Protein AF-A0AAW1WD65-F1 (afdb_monomer)

Organism: Rubus ar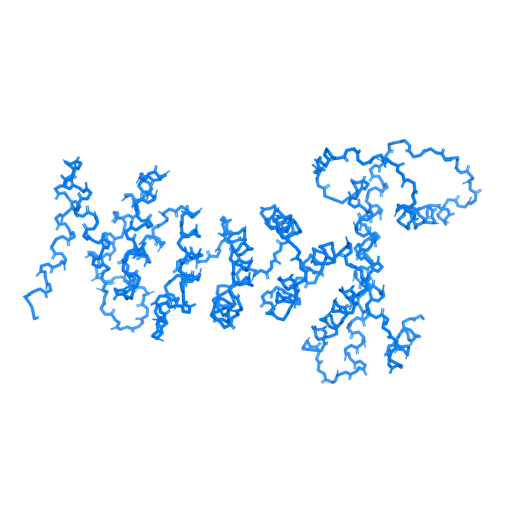gutus (NCBI:txid59490)

Foldseek 3Di:
DLVVLLVCVVVVNLSLLVLLVLLLLLVVLLVVVVLDDDDDPPPPPPDPPDDSNCPLVVVLVVVCCVVVPPDDDDDDPDDDDNVSSVVSVVVSLVSLVVSLVSLQVNQVVPDPDGQVSSLVSVLVSLVVNLVPPLPRNLSSLLVCQQSVVVNQALDLSVLLVCLVRDDPVSLVVLLVCLLVVSGHRHDQDLVSNLVNLVVCLPPDPSSLLSVLSNVLSNLLPDPHPLLVSLLVVLPPDDDDCVSCVSVLVSSLVSLLSDAQALSNLLSLFQRDCDPPLCSSVSSLVSNCVVPVVNNVVSLVVSLCVVVVPPDDPPDDPDDDRDTRPSNLVSVVVVCVVVVNDDPSNVSSVVVVVVVVPD

Radius of gyration: 26.63 Å; Cα contacts (8 Å, |Δi|>4): 322; chains: 1; bounding box: 84×36×76 Å

InterPro domains:
  IPR045334 Integrator complex subunit 3 [PTHR13587] (2-337)
  IPR056518 Ints3-like, C-terminal [PF24566] (89-306)

Structure (mmCIF, N/CA/C/O backbone):
data_AF-A0AAW1WD65-F1
#
_entry.id   AF-A0AAW1WD65-F1
#
loop_
_atom_site.group_PDB
_atom_site.id
_atom_site.type_symbol
_atom_site.label_atom_id
_atom_site.label_alt_id
_atom_site.label_comp_id
_atom_site.label_asym_id
_atom_site.label_entity_id
_atom_site.label_seq_id
_atom_site.pdbx_PDB_ins_code
_atom_site.Cartn_x
_atom_site.Cartn_y
_atom_site.Cartn_z
_atom_site.occupancy
_atom_site.B_iso_or_equiv
_atom_site.auth_seq_id
_atom_site.auth_comp_id
_atom_site.auth_asym_id
_atom_site.auth_atom_id
_atom_site.pdbx_PDB_model_num
ATOM 1 N N . MET A 1 1 ? 15.707 8.197 -33.891 1.00 79.94 1 MET A N 1
ATOM 2 C CA . MET A 1 1 ? 15.879 7.176 -32.825 1.00 79.94 1 MET A CA 1
ATOM 3 C C . MET A 1 1 ? 14.537 6.706 -32.268 1.00 79.94 1 MET A C 1
ATOM 5 O O . MET A 1 1 ? 14.286 5.513 -32.324 1.00 79.94 1 MET A O 1
ATOM 9 N N . LEU A 1 2 ? 13.657 7.599 -31.796 1.00 83.50 2 LEU A N 1
ATOM 10 C CA . LEU A 1 2 ? 12.327 7.220 -31.288 1.00 83.50 2 LEU A CA 1
ATOM 11 C C . LEU A 1 2 ? 11.484 6.431 -32.310 1.00 83.50 2 LEU A C 1
ATOM 13 O O . LEU A 1 2 ? 10.952 5.384 -31.971 1.00 83.50 2 LEU A O 1
ATOM 17 N N . GLU A 1 3 ? 11.431 6.864 -33.572 1.00 84.81 3 GLU A N 1
ATOM 18 C CA . GLU A 1 3 ? 10.699 6.149 -34.635 1.00 84.81 3 GLU A CA 1
ATOM 19 C C . GLU A 1 3 ? 11.196 4.714 -34.857 1.00 84.81 3 GLU A C 1
ATOM 21 O O . GLU A 1 3 ? 10.402 3.804 -35.082 1.00 84.81 3 GLU A O 1
ATOM 26 N N . MET A 1 4 ? 12.507 4.493 -34.730 1.00 90.44 4 MET A N 1
ATOM 27 C CA . MET A 1 4 ? 13.110 3.162 -34.817 1.00 90.44 4 MET A CA 1
ATOM 28 C C . MET A 1 4 ? 12.666 2.282 -33.641 1.00 90.44 4 MET A C 1
ATOM 30 O O . MET A 1 4 ? 12.254 1.146 -33.854 1.00 90.44 4 MET A O 1
ATOM 34 N N . LEU A 1 5 ? 12.679 2.820 -32.415 1.00 90.69 5 LEU A N 1
ATOM 35 C CA . LEU A 1 5 ? 12.204 2.116 -31.218 1.00 90.69 5 LEU A CA 1
ATOM 36 C C . LEU A 1 5 ? 10.710 1.770 -31.315 1.00 90.69 5 LEU A C 1
ATOM 38 O O . LEU A 1 5 ? 10.313 0.657 -30.978 1.00 90.69 5 LEU A O 1
ATOM 42 N N . LEU A 1 6 ? 9.889 2.694 -31.820 1.00 86.69 6 LEU A N 1
ATOM 43 C CA . LEU A 1 6 ? 8.463 2.461 -32.061 1.00 86.69 6 LEU A CA 1
ATOM 44 C C . LEU A 1 6 ? 8.237 1.405 -33.149 1.00 86.69 6 LEU A C 1
ATOM 46 O O . LEU A 1 6 ? 7.355 0.563 -33.004 1.00 86.69 6 LEU A O 1
ATOM 50 N N . SER A 1 7 ? 9.040 1.416 -34.215 1.00 87.38 7 SER A N 1
ATOM 51 C CA . SER A 1 7 ? 8.993 0.395 -35.265 1.00 87.38 7 SER A CA 1
ATOM 52 C C . SER A 1 7 ? 9.323 -0.993 -34.712 1.00 87.38 7 SER A C 1
ATOM 54 O O . SER A 1 7 ? 8.584 -1.945 -34.949 1.00 87.38 7 SER A O 1
ATOM 56 N N . TRP A 1 8 ? 10.377 -1.125 -33.905 1.00 90.06 8 TRP A N 1
ATOM 57 C CA . TRP A 1 8 ? 10.699 -2.394 -33.248 1.00 90.06 8 TRP A CA 1
ATOM 58 C C . TRP A 1 8 ? 9.596 -2.842 -32.285 1.00 90.06 8 TRP A C 1
ATOM 60 O O . TRP A 1 8 ? 9.187 -3.998 -32.329 1.00 90.06 8 TRP A O 1
ATOM 70 N N . SER A 1 9 ? 9.050 -1.925 -31.486 1.00 87.19 9 SER A N 1
ATOM 71 C CA . SER A 1 9 ? 7.918 -2.216 -30.599 1.00 87.19 9 SER A CA 1
ATOM 72 C C . SER A 1 9 ? 6.703 -2.755 -31.372 1.00 87.19 9 SER A C 1
ATOM 74 O O . SER A 1 9 ? 6.162 -3.806 -31.034 1.00 87.19 9 SER A O 1
ATOM 76 N N . ARG A 1 10 ? 6.332 -2.112 -32.491 1.00 85.44 10 ARG A N 1
ATOM 77 C CA . ARG A 1 10 ? 5.239 -2.559 -33.380 1.00 85.44 10 ARG A CA 1
ATOM 78 C C . ARG A 1 10 ? 5.472 -3.946 -33.982 1.00 85.44 10 ARG A C 1
ATOM 80 O O . ARG A 1 10 ? 4.508 -4.649 -34.257 1.00 85.44 10 ARG A O 1
ATOM 87 N N . ASN A 1 11 ? 6.729 -4.336 -34.169 1.00 87.06 11 ASN A N 1
ATOM 88 C CA . ASN A 1 11 ? 7.112 -5.650 -34.685 1.00 87.06 11 ASN A CA 1
ATOM 89 C C . ASN A 1 11 ? 7.245 -6.720 -33.582 1.00 87.06 11 ASN A C 1
ATOM 91 O O . ASN A 1 11 ? 7.787 -7.792 -33.834 1.00 87.06 11 ASN A O 1
ATOM 95 N N . GLY A 1 12 ? 6.772 -6.445 -32.361 1.00 83.56 12 GLY A N 1
ATOM 96 C CA . GLY A 1 12 ? 6.748 -7.409 -31.259 1.00 83.56 12 GLY A CA 1
ATOM 97 C C . GLY A 1 12 ? 8.061 -7.530 -30.486 1.00 83.56 12 GLY A C 1
ATOM 98 O O . GLY A 1 12 ? 8.180 -8.395 -29.620 1.00 83.56 12 GLY A O 1
ATOM 99 N N . PHE A 1 13 ? 9.052 -6.671 -30.751 1.00 88.94 13 PHE A N 1
ATOM 100 C CA . PHE A 1 13 ? 10.246 -6.620 -29.913 1.00 88.94 13 PHE A CA 1
ATOM 101 C C . PHE A 1 13 ? 9.917 -5.945 -28.574 1.00 88.94 13 PHE A C 1
ATOM 103 O O . PHE A 1 13 ? 9.248 -4.909 -28.557 1.00 88.94 13 PHE A O 1
ATOM 110 N N . PRO A 1 14 ? 10.429 -6.454 -27.442 1.00 90.12 14 PRO A N 1
ATOM 111 C CA . PRO A 1 14 ? 10.045 -5.976 -26.117 1.00 90.12 14 PRO A CA 1
ATOM 112 C C . PRO A 1 14 ? 10.860 -4.739 -25.707 1.00 90.12 14 PRO A C 1
ATOM 114 O O . PRO A 1 14 ? 11.629 -4.739 -24.743 1.00 90.12 14 PRO A O 1
ATOM 117 N N . VAL A 1 15 ? 10.740 -3.683 -26.509 1.00 92.31 15 VAL A N 1
ATOM 118 C CA . VAL A 1 15 ? 11.512 -2.445 -26.374 1.00 92.31 15 VAL A CA 1
ATOM 119 C C . VAL A 1 15 ? 11.205 -1.752 -25.048 1.00 92.31 15 VAL A C 1
ATOM 121 O O . VAL A 1 15 ? 12.136 -1.347 -24.356 1.00 92.31 15 VAL A O 1
ATOM 124 N N . GLY A 1 16 ? 9.927 -1.665 -24.669 1.00 92.44 16 GLY A N 1
ATOM 125 C CA . GLY A 1 16 ? 9.493 -1.023 -23.427 1.00 92.44 16 GLY A CA 1
ATOM 126 C C . GLY A 1 16 ? 10.111 -1.673 -22.189 1.00 92.44 16 GLY A C 1
ATOM 127 O O . GLY A 1 16 ? 10.836 -1.011 -21.448 1.00 92.44 16 GLY A O 1
ATOM 128 N N . ALA A 1 17 ? 9.962 -2.991 -22.043 1.00 91.75 17 ALA A N 1
ATOM 129 C CA . ALA A 1 17 ? 10.597 -3.770 -20.980 1.00 91.75 17 ALA A CA 1
ATOM 130 C C . ALA A 1 17 ? 12.123 -3.560 -20.908 1.00 91.75 17 ALA A C 1
ATOM 132 O O . ALA A 1 17 ? 12.691 -3.391 -19.829 1.00 91.75 17 ALA A O 1
ATOM 133 N N . ARG A 1 18 ? 12.817 -3.510 -22.054 1.00 91.69 18 ARG A N 1
ATOM 134 C CA . ARG A 1 18 ? 14.269 -3.254 -22.081 1.00 91.69 18 ARG A CA 1
ATOM 135 C C . ARG A 1 18 ? 14.626 -1.846 -21.609 1.00 91.69 18 ARG A C 1
ATOM 137 O O . ARG A 1 18 ? 15.602 -1.697 -20.876 1.00 91.69 18 ARG A O 1
ATOM 144 N N . LEU A 1 19 ? 13.851 -0.835 -21.999 1.00 93.69 19 LEU A N 1
ATOM 145 C CA . LEU A 1 19 ? 14.040 0.543 -21.541 1.00 93.69 19 LEU A CA 1
ATOM 146 C C . LEU A 1 19 ? 13.768 0.676 -20.037 1.00 93.69 19 LEU A C 1
ATOM 148 O O . LEU A 1 19 ? 14.555 1.309 -19.334 1.00 93.69 19 LEU A O 1
ATOM 152 N N . LEU A 1 20 ? 12.712 0.029 -19.537 1.00 93.81 20 LEU A N 1
ATOM 153 C CA . LEU A 1 20 ? 12.386 -0.002 -18.113 1.00 93.81 20 LEU A CA 1
ATOM 154 C C . LEU A 1 20 ? 13.492 -0.685 -17.298 1.00 93.81 20 LEU A C 1
ATOM 156 O O . LEU A 1 20 ? 13.996 -0.092 -16.349 1.00 93.81 20 LEU A O 1
ATOM 160 N N . SER A 1 21 ? 13.927 -1.886 -17.696 1.00 90.69 21 SER A N 1
ATOM 161 C CA . SER A 1 21 ? 15.034 -2.605 -17.041 1.00 90.69 21 SER A CA 1
ATOM 162 C C . SER A 1 21 ? 16.323 -1.775 -17.045 1.00 90.69 21 SER A C 1
ATOM 164 O O . SER A 1 21 ? 16.997 -1.676 -16.019 1.00 90.69 21 SER A O 1
ATOM 166 N N . TYR A 1 22 ? 16.638 -1.094 -18.153 1.00 91.06 22 TYR A N 1
ATOM 167 C CA . TYR A 1 22 ? 17.785 -0.189 -18.230 1.00 91.06 22 TYR A CA 1
ATOM 168 C C . TYR A 1 22 ? 17.687 0.967 -17.221 1.00 91.06 22 TYR A C 1
ATOM 170 O O . TYR A 1 22 ? 18.622 1.178 -16.444 1.00 91.06 22 TYR A O 1
ATOM 178 N N . ALA A 1 23 ? 16.559 1.683 -17.184 1.00 92.44 23 ALA A N 1
ATOM 179 C CA . ALA A 1 23 ? 16.357 2.796 -16.255 1.00 92.44 23 ALA A CA 1
ATOM 180 C C . ALA A 1 23 ? 16.390 2.328 -14.788 1.00 92.44 23 ALA A C 1
ATOM 182 O O . ALA A 1 23 ? 17.078 2.921 -13.954 1.00 92.44 23 ALA A O 1
ATOM 183 N N . SER A 1 24 ? 15.732 1.207 -14.476 1.00 90.31 24 SER A N 1
ATOM 184 C CA . SER A 1 24 ? 15.765 0.593 -13.144 1.00 90.31 24 SER A CA 1
ATOM 185 C C . SER A 1 24 ? 17.165 0.138 -12.741 1.00 90.31 24 SER A C 1
ATOM 187 O O . SER A 1 24 ? 17.546 0.283 -11.581 1.00 90.31 24 SER A O 1
ATOM 189 N N . ARG A 1 25 ? 17.973 -0.363 -13.680 1.00 87.44 25 ARG A N 1
ATOM 190 C CA . ARG A 1 25 ? 19.363 -0.733 -13.406 1.00 87.44 25 ARG A CA 1
ATOM 191 C C . ARG A 1 25 ? 20.227 0.483 -13.080 1.00 87.44 25 ARG A C 1
ATOM 193 O O . ARG A 1 25 ? 21.019 0.407 -12.144 1.00 87.44 25 ARG A O 1
ATOM 200 N N . LEU A 1 26 ? 20.065 1.595 -13.800 1.00 88.19 26 LEU A N 1
ATOM 201 C CA . LEU A 1 26 ? 20.753 2.846 -13.462 1.00 88.19 26 LEU A CA 1
ATOM 202 C C . LEU A 1 26 ? 20.386 3.317 -12.051 1.00 88.19 26 LEU A C 1
ATOM 204 O O . LEU A 1 26 ? 21.273 3.670 -11.277 1.00 88.19 26 LEU A O 1
ATOM 208 N N . ALA A 1 27 ? 19.099 3.268 -11.698 1.00 87.88 27 ALA A N 1
ATOM 209 C CA . ALA A 1 27 ? 18.627 3.636 -10.366 1.00 87.88 27 ALA A CA 1
ATOM 210 C C . ALA A 1 27 ? 19.194 2.724 -9.270 1.00 87.88 27 ALA A C 1
ATOM 212 O O . ALA A 1 27 ? 19.621 3.207 -8.221 1.00 87.88 27 ALA A O 1
ATOM 213 N N . TYR A 1 28 ? 19.237 1.412 -9.522 1.00 84.62 28 TYR A N 1
ATOM 214 C CA . TYR A 1 28 ? 19.847 0.440 -8.619 1.00 84.62 28 TYR A CA 1
ATOM 215 C C . TYR A 1 28 ? 21.325 0.756 -8.373 1.00 84.62 28 TYR A C 1
ATOM 217 O O . TYR A 1 28 ? 21.749 0.874 -7.226 1.00 84.62 28 TYR A O 1
ATOM 225 N N . GLU A 1 29 ? 22.103 0.938 -9.443 1.00 84.50 29 GLU A N 1
ATOM 226 C CA . GLU A 1 29 ? 23.529 1.254 -9.337 1.00 84.50 29 GLU A CA 1
ATOM 227 C C . GLU A 1 29 ? 23.745 2.599 -8.618 1.00 84.50 29 GLU A C 1
ATOM 229 O O . GLU A 1 29 ? 24.615 2.691 -7.756 1.00 84.50 29 GLU A O 1
ATOM 234 N N . ALA A 1 30 ? 22.903 3.608 -8.868 1.00 81.94 30 ALA A N 1
ATOM 235 C CA . ALA A 1 30 ? 23.002 4.911 -8.207 1.00 81.94 30 ALA A CA 1
ATOM 236 C C . ALA A 1 30 ? 22.718 4.838 -6.698 1.00 81.94 30 ALA A C 1
ATOM 238 O O . ALA A 1 30 ? 23.374 5.526 -5.915 1.00 81.94 30 ALA A O 1
ATOM 239 N N . ARG A 1 31 ? 21.783 3.980 -6.271 1.00 77.75 31 ARG A N 1
ATOM 240 C CA . ARG A 1 31 ? 21.532 3.712 -4.846 1.00 77.75 31 ARG A CA 1
ATOM 241 C C . ARG A 1 31 ? 22.714 3.004 -4.186 1.00 77.75 31 ARG A C 1
ATOM 243 O O . ARG A 1 31 ? 23.126 3.413 -3.108 1.00 77.75 31 ARG A O 1
ATOM 250 N N . MET A 1 32 ? 23.306 2.008 -4.847 1.00 73.69 32 MET A N 1
ATOM 251 C CA . MET A 1 32 ? 24.451 1.260 -4.303 1.00 73.69 32 MET A CA 1
ATOM 252 C C . MET A 1 32 ? 25.704 2.129 -4.101 1.00 73.69 32 MET A C 1
ATOM 254 O O . MET A 1 32 ? 26.499 1.847 -3.212 1.00 73.69 32 MET A O 1
ATOM 258 N N . VAL A 1 33 ? 25.888 3.188 -4.901 1.00 70.12 33 VAL A N 1
ATOM 259 C CA . VAL A 1 33 ? 26.990 4.165 -4.740 1.00 70.12 33 VAL A CA 1
ATOM 260 C C . VAL A 1 33 ? 26.619 5.294 -3.752 1.00 70.12 33 VAL A C 1
ATOM 262 O O . VAL A 1 33 ? 27.419 6.187 -3.480 1.00 70.12 33 VAL A O 1
ATOM 265 N N . GLY A 1 34 ? 25.404 5.295 -3.190 1.00 64.50 34 GLY A N 1
ATOM 266 C CA . GLY A 1 34 ? 24.930 6.366 -2.306 1.00 64.50 34 GLY A CA 1
ATOM 267 C C . GLY A 1 34 ? 24.741 7.709 -3.026 1.00 64.50 34 GLY A C 1
ATOM 268 O O . GLY A 1 34 ? 24.931 8.773 -2.425 1.00 64.50 34 GLY A O 1
ATOM 269 N N . CYS A 1 35 ? 24.423 7.673 -4.325 1.00 55.88 35 CYS A N 1
ATOM 270 C CA . CYS A 1 35 ? 24.111 8.848 -5.144 1.00 55.88 35 CYS A CA 1
ATOM 271 C C . CYS A 1 35 ? 22.625 9.233 -5.087 1.00 55.88 35 CYS A C 1
ATOM 273 O O . CYS A 1 35 ? 22.288 10.365 -5.422 1.00 55.88 35 CYS A O 1
ATOM 275 N N . VAL A 1 36 ? 21.743 8.309 -4.682 1.00 53.72 36 VAL A N 1
ATOM 276 C CA . VAL A 1 36 ? 20.288 8.510 -4.601 1.00 53.72 36 VAL A CA 1
ATOM 277 C C . VAL A 1 36 ? 19.766 7.945 -3.274 1.00 53.72 36 VAL A C 1
ATOM 279 O O . VAL A 1 36 ? 19.811 6.734 -3.074 1.00 53.72 36 VAL A O 1
A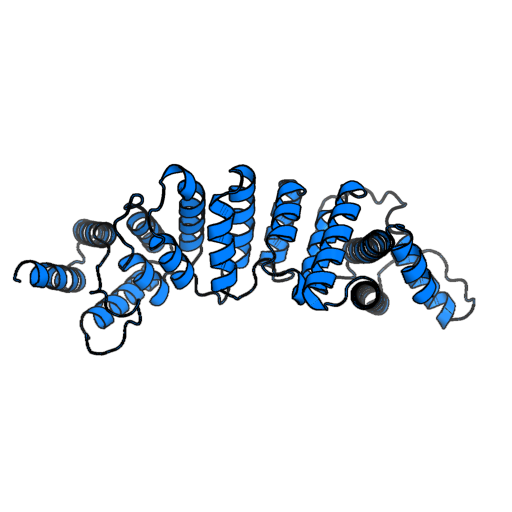TOM 282 N N . GLY A 1 37 ? 19.235 8.818 -2.408 1.00 48.09 37 GLY A N 1
ATOM 283 C CA . GLY A 1 37 ? 18.676 8.475 -1.088 1.00 48.09 37 GLY A CA 1
ATOM 284 C C . GLY A 1 37 ? 19.658 8.660 0.078 1.00 48.09 37 GLY A C 1
ATOM 285 O O . GLY A 1 37 ? 20.871 8.568 -0.112 1.00 48.09 37 GLY A O 1
ATOM 286 N N . ASP A 1 38 ? 19.126 8.947 1.272 1.00 40.22 38 ASP A N 1
ATOM 287 C CA . ASP A 1 38 ? 19.907 8.986 2.514 1.00 40.22 38 ASP A CA 1
ATOM 288 C C . ASP A 1 38 ? 20.414 7.584 2.875 1.00 40.22 38 ASP A C 1
ATOM 290 O O . ASP A 1 38 ? 19.745 6.575 2.650 1.00 40.22 38 ASP A O 1
ATOM 294 N N . ILE A 1 39 ? 21.639 7.546 3.396 1.00 40.09 39 ILE A N 1
ATOM 295 C CA . ILE A 1 39 ? 22.454 6.355 3.650 1.00 40.09 39 ILE A CA 1
ATOM 296 C C . ILE A 1 39 ? 21.665 5.324 4.471 1.00 40.09 39 ILE A C 1
ATOM 298 O O . ILE A 1 39 ? 21.531 5.462 5.686 1.00 40.09 39 ILE A O 1
ATOM 302 N N . MET A 1 40 ? 21.208 4.245 3.834 1.00 40.06 40 MET A N 1
ATOM 303 C CA . MET A 1 40 ? 20.964 2.997 4.551 1.00 40.06 40 MET A CA 1
ATOM 304 C C . MET A 1 40 ? 22.272 2.220 4.588 1.00 40.06 40 MET A C 1
ATOM 306 O O . MET A 1 40 ? 22.807 1.794 3.565 1.00 40.06 40 MET A O 1
ATOM 310 N N . VAL A 1 41 ? 22.801 2.094 5.801 1.00 38.75 41 VAL A N 1
ATOM 311 C CA . VAL A 1 41 ? 23.912 1.217 6.148 1.00 38.75 41 VAL A CA 1
ATOM 312 C C . VAL A 1 41 ? 23.448 -0.223 5.935 1.00 38.75 41 VAL A C 1
ATOM 314 O O . VAL A 1 41 ? 22.945 -0.869 6.851 1.00 38.75 41 VAL A O 1
ATOM 317 N N . ASP A 1 42 ? 23.625 -0.741 4.722 1.00 36.22 42 ASP A N 1
ATOM 318 C CA . ASP A 1 42 ? 23.756 -2.179 4.532 1.00 36.22 42 ASP A CA 1
ATOM 319 C C . ASP A 1 42 ? 25.117 -2.576 5.117 1.00 36.22 42 ASP A C 1
ATOM 321 O O . ASP A 1 42 ? 26.143 -2.594 4.441 1.00 36.22 42 ASP A O 1
ATOM 325 N N . ASN A 1 43 ? 25.130 -2.915 6.409 1.00 33.50 43 ASN A N 1
ATOM 326 C CA . ASN A 1 43 ? 26.241 -3.614 7.064 1.00 33.50 43 ASN A CA 1
ATOM 327 C C . ASN A 1 43 ? 26.290 -5.096 6.646 1.00 33.50 43 ASN A C 1
ATOM 329 O O . ASN A 1 43 ? 26.544 -5.987 7.452 1.00 33.50 43 ASN A O 1
ATOM 333 N N . TYR A 1 44 ? 26.081 -5.365 5.360 1.00 34.34 44 TYR A N 1
ATOM 334 C CA . TYR A 1 44 ? 26.637 -6.543 4.728 1.00 34.34 44 TYR A CA 1
ATOM 335 C C . TYR A 1 44 ? 27.827 -6.055 3.924 1.00 34.34 44 TYR A C 1
ATOM 337 O O . TYR A 1 44 ? 27.691 -5.580 2.798 1.00 34.34 44 TYR A O 1
ATOM 345 N N . SER A 1 45 ? 29.011 -6.198 4.514 1.00 36.47 45 SER A N 1
ATOM 346 C CA . SER A 1 45 ? 30.269 -6.266 3.784 1.00 36.47 45 SER A CA 1
ATOM 347 C C . SER A 1 45 ? 30.247 -7.495 2.868 1.00 36.47 45 SER A C 1
ATOM 349 O O . SER A 1 45 ? 30.984 -8.462 3.042 1.00 36.47 45 SER A O 1
ATOM 351 N N . VAL A 1 46 ? 29.387 -7.474 1.849 1.00 32.66 46 VAL A N 1
ATOM 352 C CA . VAL A 1 46 ? 29.625 -8.262 0.653 1.00 32.66 46 VAL A CA 1
ATOM 353 C C . VAL A 1 46 ? 30.824 -7.593 0.018 1.00 32.66 46 VAL A C 1
ATOM 355 O O . VAL A 1 46 ? 30.726 -6.487 -0.512 1.00 32.66 46 VAL A O 1
ATOM 358 N N . ALA A 1 47 ? 31.973 -8.246 0.181 1.00 32.88 47 ALA A N 1
ATOM 359 C CA . ALA A 1 47 ? 33.218 -7.891 -0.464 1.00 32.88 47 ALA A CA 1
ATOM 360 C C . ALA A 1 47 ? 32.940 -7.350 -1.870 1.00 32.88 47 ALA A C 1
ATOM 362 O O . ALA A 1 47 ? 32.232 -7.984 -2.661 1.00 32.88 47 ALA A O 1
ATOM 363 N N . SER A 1 48 ? 33.498 -6.167 -2.125 1.00 42.31 48 SER A N 1
ATOM 364 C CA . SER A 1 48 ? 33.534 -5.432 -3.384 1.00 42.31 48 SER A CA 1
ATOM 365 C C . SER A 1 48 ? 34.123 -6.287 -4.511 1.00 42.31 48 SER A C 1
ATOM 367 O O . SER A 1 48 ? 35.237 -6.068 -4.980 1.00 42.31 48 SER A O 1
ATOM 369 N N . SER A 1 49 ? 33.372 -7.288 -4.952 1.00 34.81 49 SER A N 1
ATOM 370 C CA . SER A 1 49 ? 33.671 -8.114 -6.112 1.00 34.81 49 SER A CA 1
ATOM 371 C C . SER A 1 49 ? 32.993 -7.479 -7.323 1.00 34.81 49 SER A C 1
ATOM 373 O O . SER A 1 49 ? 31.906 -7.836 -7.766 1.00 34.81 49 SER A O 1
ATOM 375 N N . ASP A 1 50 ? 33.629 -6.401 -7.768 1.00 48.19 50 ASP A N 1
ATOM 376 C CA . ASP A 1 50 ? 34.059 -6.211 -9.150 1.00 48.19 50 ASP A CA 1
ATOM 377 C C . ASP A 1 50 ? 33.164 -6.851 -10.242 1.00 48.19 50 ASP A C 1
ATOM 379 O O . ASP A 1 50 ? 33.303 -8.022 -10.591 1.00 48.19 50 ASP A O 1
ATOM 383 N N . SER A 1 51 ? 32.192 -6.078 -10.756 1.00 43.72 51 SER A N 1
ATOM 384 C CA . SER A 1 51 ? 31.606 -6.147 -12.124 1.00 43.72 51 SER A CA 1
ATOM 385 C C . SER A 1 51 ? 30.223 -5.475 -12.232 1.00 43.72 51 SER A C 1
ATOM 387 O O . SER A 1 51 ? 29.800 -5.114 -13.333 1.00 43.72 51 SER A O 1
ATOM 389 N N . GLY A 1 52 ? 29.518 -5.272 -11.110 1.00 48.56 52 GLY A N 1
ATOM 390 C CA . GLY A 1 52 ? 28.113 -4.837 -11.092 1.00 48.56 52 GLY A CA 1
ATOM 391 C C . GLY A 1 52 ? 27.847 -3.350 -11.371 1.00 48.56 52 GLY A C 1
ATOM 392 O O . GLY A 1 52 ? 26.792 -3.035 -11.910 1.00 48.56 52 GLY A O 1
ATOM 393 N N . MET A 1 53 ? 28.792 -2.455 -11.063 1.00 58.25 53 MET A N 1
ATOM 394 C CA . MET A 1 53 ? 28.631 -0.985 -11.141 1.00 58.25 53 MET A CA 1
ATOM 395 C C . MET A 1 53 ? 29.083 -0.361 -12.473 1.00 58.25 53 MET A C 1
ATOM 397 O O . MET A 1 53 ? 29.329 0.840 -12.566 1.00 58.25 53 MET A O 1
ATOM 401 N N . ARG A 1 54 ? 29.243 -1.167 -13.528 1.00 66.56 54 ARG A N 1
ATOM 402 C CA . ARG A 1 54 ? 29.845 -0.684 -14.777 1.00 66.56 54 ARG A CA 1
ATOM 403 C C . ARG A 1 54 ? 28.930 0.233 -15.580 1.00 66.56 54 ARG A C 1
ATOM 405 O O . ARG A 1 54 ? 29.456 1.035 -16.343 1.00 66.56 54 ARG A O 1
ATOM 412 N N . LEU A 1 55 ? 27.604 0.126 -15.473 1.00 70.75 55 LEU A N 1
ATOM 413 C CA . LEU A 1 55 ? 26.711 0.835 -16.392 1.00 70.75 55 LEU A CA 1
ATOM 414 C C . LEU A 1 55 ? 26.630 2.320 -16.037 1.00 70.75 55 LEU A C 1
ATOM 416 O O . LEU A 1 55 ? 26.946 3.164 -16.875 1.00 70.75 55 LEU A O 1
ATOM 420 N N . LEU A 1 56 ? 26.278 2.635 -14.791 1.00 76.25 56 LEU A N 1
ATOM 421 C CA . LEU A 1 56 ? 26.228 4.004 -14.294 1.00 76.25 56 LEU A CA 1
ATOM 422 C C . LEU A 1 56 ? 27.599 4.671 -14.413 1.00 76.25 56 LEU A C 1
ATOM 424 O O . LEU A 1 56 ? 27.704 5.761 -14.973 1.00 76.25 56 LEU A O 1
ATOM 428 N N . GLN A 1 57 ? 28.654 3.984 -13.967 1.00 73.31 57 GLN A N 1
ATOM 429 C CA . GLN A 1 57 ? 30.023 4.484 -14.064 1.00 73.31 57 GLN A CA 1
ATOM 430 C C . GLN A 1 57 ? 30.414 4.763 -15.524 1.00 73.31 57 GLN A C 1
ATOM 432 O O . GLN A 1 57 ? 31.005 5.801 -15.810 1.00 73.31 57 GLN A O 1
ATOM 437 N N . SER A 1 58 ? 30.041 3.894 -16.471 1.00 73.19 58 SER A N 1
ATOM 438 C CA . SER A 1 58 ? 30.299 4.124 -17.900 1.00 73.19 58 SER A CA 1
ATOM 439 C C . SER A 1 58 ? 29.559 5.347 -18.435 1.00 73.19 58 SER A C 1
ATOM 441 O O . SER A 1 58 ? 30.139 6.106 -19.209 1.00 73.19 58 SER A O 1
ATOM 443 N N . HIS A 1 59 ? 28.308 5.568 -18.025 1.00 77.25 59 HIS A N 1
ATOM 444 C CA . HIS A 1 59 ? 27.539 6.734 -18.461 1.00 77.25 59 HIS A CA 1
ATOM 445 C C . HIS A 1 59 ? 28.079 8.039 -17.879 1.00 77.25 59 HIS A C 1
ATOM 447 O O . HIS A 1 59 ? 28.272 8.997 -18.626 1.00 77.25 59 HIS A O 1
ATOM 453 N N . VAL A 1 60 ? 28.385 8.065 -16.581 1.00 71.56 60 VAL A N 1
ATOM 454 C CA . VAL A 1 60 ? 28.969 9.235 -15.914 1.00 71.56 60 VAL A CA 1
ATOM 455 C C . VAL A 1 60 ? 30.342 9.553 -16.513 1.00 71.56 60 VAL A C 1
ATOM 457 O O . VAL A 1 60 ? 30.579 10.677 -16.955 1.00 71.56 60 VAL A O 1
ATOM 460 N N . ASN A 1 61 ? 31.217 8.553 -16.655 1.00 70.88 61 ASN A N 1
ATOM 461 C CA . ASN A 1 61 ? 32.531 8.730 -17.276 1.00 70.88 61 ASN A CA 1
ATOM 462 C C . ASN A 1 61 ? 32.427 9.140 -18.749 1.00 70.88 61 ASN A C 1
ATOM 464 O O . ASN A 1 61 ? 33.215 9.958 -19.218 1.00 70.88 61 ASN A O 1
ATOM 468 N N . GLY A 1 62 ? 31.467 8.586 -19.492 1.00 69.50 62 GLY A N 1
ATOM 469 C CA . GLY A 1 62 ? 31.188 8.967 -20.874 1.00 69.50 62 GLY A CA 1
ATOM 470 C C . GLY A 1 62 ? 30.775 10.433 -20.992 1.00 69.50 62 GLY A C 1
ATOM 471 O O . GLY A 1 62 ? 31.306 11.146 -21.841 1.00 69.50 62 GLY A O 1
ATOM 472 N N . TYR A 1 63 ? 29.897 10.899 -20.100 1.00 70.88 63 TYR A N 1
ATOM 473 C CA . TYR A 1 63 ? 29.467 12.294 -20.040 1.00 70.88 63 TYR A CA 1
ATOM 474 C C . TYR A 1 63 ? 30.634 13.240 -19.729 1.00 70.88 63 TYR A C 1
ATOM 476 O O . TYR A 1 63 ? 30.846 14.212 -20.451 1.00 70.88 63 TYR A O 1
ATOM 484 N N . PHE A 1 64 ? 31.463 12.917 -18.732 1.00 69.44 64 PHE A N 1
ATOM 485 C CA . PHE A 1 64 ? 32.662 13.705 -18.433 1.00 69.44 64 PHE A CA 1
ATOM 486 C C . PHE A 1 64 ? 33.671 13.703 -19.583 1.00 69.44 64 PHE A C 1
ATOM 488 O O . PHE A 1 64 ? 34.223 14.748 -19.912 1.00 69.44 64 PHE A O 1
ATOM 495 N N . ARG A 1 65 ? 33.890 12.560 -20.244 1.00 70.69 65 ARG A N 1
ATOM 496 C CA . ARG A 1 65 ? 34.757 12.481 -21.434 1.00 70.69 65 ARG A CA 1
ATOM 497 C C . ARG A 1 65 ? 34.236 13.338 -22.585 1.00 70.69 65 ARG A C 1
ATOM 499 O O . ARG A 1 65 ? 35.047 13.906 -23.314 1.00 70.69 65 ARG A O 1
ATOM 506 N N . PHE A 1 66 ? 32.916 13.407 -22.750 1.00 71.00 66 PHE A N 1
ATOM 507 C CA . PHE A 1 66 ? 32.270 14.239 -23.758 1.00 71.00 66 PHE A CA 1
ATOM 508 C C . PHE A 1 66 ? 32.432 15.731 -23.445 1.00 71.00 66 PHE A C 1
ATOM 510 O O . PHE A 1 66 ? 32.837 16.485 -24.324 1.00 71.00 66 PHE A O 1
ATOM 517 N N . LEU A 1 67 ? 32.188 16.142 -22.197 1.00 66.06 67 LEU A N 1
ATOM 518 C CA . LEU A 1 67 ? 32.323 17.540 -21.778 1.00 66.06 67 LEU A CA 1
ATOM 519 C C . LEU A 1 67 ? 33.776 18.031 -21.747 1.00 66.06 67 LEU A C 1
ATOM 521 O O . LEU A 1 67 ? 34.043 19.159 -22.150 1.00 66.06 67 LEU A O 1
ATOM 525 N N . ASN A 1 68 ? 34.710 17.199 -21.278 1.00 65.94 68 ASN A N 1
ATOM 526 C CA . ASN A 1 68 ? 36.077 17.634 -20.969 1.00 65.94 68 ASN A CA 1
ATOM 527 C C . ASN A 1 68 ? 37.094 17.364 -22.085 1.00 65.94 68 ASN A C 1
ATOM 529 O O . ASN A 1 68 ? 38.246 17.748 -21.934 1.00 65.94 68 ASN A O 1
ATOM 533 N N . GLY A 1 69 ? 36.710 16.702 -23.184 1.00 53.62 69 GLY A N 1
ATOM 534 C CA . GLY A 1 69 ? 37.580 16.466 -24.342 1.00 53.62 69 GLY A CA 1
ATOM 535 C C . GLY A 1 69 ? 38.899 15.740 -24.015 1.00 53.62 69 GLY A C 1
ATOM 536 O O . GLY A 1 69 ? 39.895 16.358 -23.666 1.00 53.62 69 GLY A O 1
ATOM 537 N N . ARG A 1 70 ? 38.942 14.408 -24.190 1.00 49.19 70 ARG A N 1
ATOM 538 C CA . ARG A 1 70 ? 40.164 13.557 -24.153 1.00 49.19 70 ARG A CA 1
ATOM 539 C C . ARG A 1 70 ? 41.237 13.946 -23.108 1.00 49.19 70 ARG A C 1
ATOM 541 O O . ARG A 1 70 ? 42.427 13.907 -23.406 1.00 49.19 70 ARG A O 1
ATOM 548 N N . THR A 1 71 ? 40.874 14.219 -21.861 1.00 45.53 71 THR A N 1
ATOM 549 C CA . THR A 1 71 ? 41.854 14.196 -20.760 1.00 45.53 71 THR A CA 1
ATOM 550 C C . THR A 1 71 ? 41.757 12.848 -20.048 1.00 45.53 71 THR A C 1
ATOM 552 O O . THR A 1 71 ? 40.702 12.469 -19.540 1.00 45.53 71 THR A O 1
ATOM 555 N N . LYS A 1 72 ? 42.841 12.063 -20.095 1.00 42.31 72 LYS A N 1
ATOM 556 C CA . LYS A 1 72 ? 42.950 10.755 -19.432 1.00 42.31 72 LYS A CA 1
ATOM 557 C C . LYS A 1 72 ? 42.979 10.971 -17.915 1.00 42.31 72 LYS A C 1
ATOM 559 O O . LYS A 1 72 ? 44.019 11.341 -17.385 1.00 42.31 72 LYS A O 1
ATOM 564 N N . TYR A 1 73 ? 41.864 10.731 -17.231 1.00 43.06 73 TYR A N 1
ATOM 565 C CA . TYR A 1 73 ? 41.861 10.583 -15.775 1.00 43.06 73 TYR A CA 1
ATOM 566 C C . TYR A 1 73 ? 42.153 9.129 -15.399 1.00 43.06 73 TYR A C 1
ATOM 568 O O . TYR A 1 73 ? 41.561 8.207 -15.966 1.00 43.06 73 TYR A O 1
ATOM 576 N N . HIS A 1 74 ? 43.109 8.957 -14.485 1.00 41.00 74 HIS A N 1
ATOM 577 C CA . HIS A 1 74 ? 43.493 7.678 -13.899 1.00 41.00 74 HIS A CA 1
ATOM 578 C C . HIS A 1 74 ? 42.401 7.146 -12.964 1.00 41.00 74 HIS A C 1
ATOM 580 O O . HIS A 1 74 ? 41.700 7.902 -12.295 1.00 41.00 74 HIS A O 1
ATOM 586 N N . GLU A 1 75 ? 42.278 5.823 -12.965 1.00 45.56 75 GLU A N 1
ATOM 587 C CA . GLU A 1 75 ? 41.401 5.021 -12.121 1.00 45.56 75 GLU A CA 1
ATOM 588 C C . GLU A 1 75 ? 41.768 5.157 -10.640 1.00 45.56 75 GLU A C 1
ATOM 590 O O . GLU A 1 75 ? 42.616 4.424 -10.146 1.00 45.56 75 GLU A O 1
ATOM 595 N N . THR A 1 76 ? 41.073 6.037 -9.924 1.00 37.25 76 THR A N 1
ATOM 596 C CA . THR A 1 76 ? 40.798 5.841 -8.495 1.00 37.25 76 THR A CA 1
ATOM 597 C C . THR A 1 76 ? 39.551 6.640 -8.138 1.00 37.25 76 THR A C 1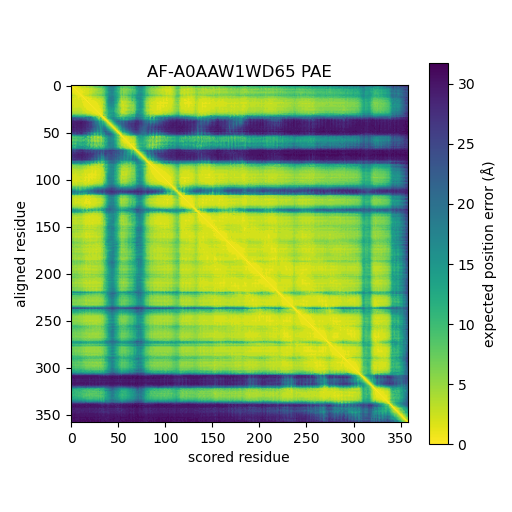
ATOM 599 O O . THR A 1 76 ? 39.598 7.858 -7.994 1.00 37.25 76 THR A O 1
ATOM 602 N N . ILE A 1 77 ? 38.399 5.969 -8.042 1.00 44.00 77 ILE A N 1
ATOM 603 C CA . ILE A 1 77 ? 37.210 6.567 -7.422 1.00 44.00 77 ILE A CA 1
ATOM 604 C C . ILE A 1 77 ? 37.421 6.456 -5.914 1.00 44.00 77 ILE A C 1
ATOM 606 O O . ILE A 1 77 ? 36.955 5.518 -5.274 1.00 44.00 77 ILE A O 1
ATOM 610 N N . GLU A 1 78 ? 38.172 7.400 -5.362 1.00 39.38 78 GLU A N 1
ATOM 611 C CA . GLU A 1 78 ? 38.155 7.693 -3.935 1.00 39.38 78 GLU A CA 1
ATOM 612 C C . GLU A 1 78 ? 37.361 8.985 -3.729 1.00 39.38 78 GLU A C 1
ATOM 614 O O . GLU A 1 78 ? 37.716 10.048 -4.233 1.00 39.38 78 GLU A O 1
ATOM 619 N N . SER A 1 79 ? 36.261 8.859 -2.982 1.00 44.06 79 SER A N 1
ATOM 620 C CA . SER A 1 79 ? 35.281 9.893 -2.623 1.00 44.06 79 SER A CA 1
ATOM 621 C C . SER A 1 79 ? 34.444 10.462 -3.785 1.00 44.06 79 SER A C 1
ATOM 623 O O . SER A 1 79 ? 34.843 11.370 -4.505 1.00 44.06 79 SER A O 1
ATOM 625 N N . SER A 1 80 ? 33.218 9.940 -3.931 1.00 52.06 80 SER A N 1
ATOM 626 C CA . SER A 1 80 ? 32.193 10.482 -4.835 1.00 52.06 80 SER A CA 1
ATOM 627 C C . SER A 1 80 ? 31.952 11.965 -4.536 1.00 52.06 80 SER A C 1
ATOM 629 O O . SER A 1 80 ? 31.439 12.322 -3.468 1.00 52.06 80 SER A O 1
ATOM 631 N N . SER A 1 81 ? 32.323 12.834 -5.475 1.00 64.50 81 SER A N 1
ATOM 632 C CA . SER A 1 81 ? 32.087 14.270 -5.354 1.00 64.50 81 SER A CA 1
ATOM 633 C C . SER A 1 81 ? 30.579 14.568 -5.394 1.00 64.50 81 SER A C 1
ATOM 635 O O . SER A 1 81 ? 29.801 13.880 -6.057 1.00 64.50 81 SER A O 1
ATOM 637 N N . ARG A 1 82 ? 30.120 15.624 -4.706 1.00 60.81 82 ARG A N 1
ATOM 638 C CA . ARG A 1 82 ? 28.701 16.056 -4.719 1.00 60.81 82 ARG A CA 1
ATOM 639 C C . ARG A 1 82 ? 28.149 16.236 -6.145 1.00 60.81 82 ARG A C 1
ATOM 641 O O . ARG A 1 82 ? 26.973 15.974 -6.385 1.00 60.81 82 ARG A O 1
ATOM 648 N N . VAL A 1 83 ? 29.011 16.639 -7.079 1.00 60.41 83 VAL A N 1
ATOM 649 C CA . VAL A 1 83 ? 28.694 16.840 -8.500 1.00 60.41 83 VAL A CA 1
ATOM 650 C C . VAL A 1 83 ? 28.373 15.514 -9.203 1.00 60.41 83 VAL A C 1
ATOM 652 O O . VAL A 1 83 ? 27.437 15.455 -9.997 1.00 60.41 83 VAL A O 1
ATOM 655 N N . GLU A 1 84 ? 29.076 14.427 -8.880 1.00 68.94 84 GLU A N 1
ATOM 656 C CA . GLU A 1 84 ? 28.790 13.095 -9.434 1.00 68.94 84 GLU A CA 1
ATOM 657 C C . GLU A 1 84 ? 27.444 12.543 -8.962 1.00 68.94 84 GLU A C 1
ATOM 659 O O . GLU A 1 84 ? 26.720 11.944 -9.757 1.00 68.94 84 GLU A O 1
ATOM 664 N N . LYS A 1 85 ? 27.069 12.787 -7.698 1.00 75.50 85 LYS A N 1
ATOM 665 C CA . LYS A 1 85 ? 25.766 12.359 -7.162 1.00 75.50 85 LYS A CA 1
ATOM 666 C C . LYS A 1 85 ? 24.603 13.048 -7.872 1.00 75.50 85 LYS A C 1
ATOM 668 O O . LYS A 1 85 ? 23.638 12.394 -8.258 1.00 75.50 85 LYS A O 1
ATOM 673 N N . GLU A 1 86 ? 24.716 14.356 -8.097 1.00 78.75 86 GLU A N 1
ATOM 674 C CA . GLU A 1 86 ? 23.690 15.130 -8.799 1.00 78.75 86 GLU A CA 1
ATOM 675 C C . GLU A 1 86 ? 23.555 14.699 -10.268 1.00 78.75 86 GLU A C 1
ATOM 677 O O . GLU A 1 86 ? 22.441 14.543 -10.772 1.00 78.75 86 GLU A O 1
ATOM 682 N N . LEU A 1 87 ? 24.678 14.446 -10.949 1.00 80.75 87 LEU A N 1
ATOM 683 C CA . LEU A 1 87 ? 24.680 13.928 -12.319 1.00 80.75 87 LEU A CA 1
ATOM 684 C C . LEU A 1 87 ? 24.064 12.527 -12.406 1.00 80.75 87 LEU A C 1
ATOM 686 O O . LEU A 1 87 ? 23.267 12.272 -13.308 1.00 80.75 87 LEU A O 1
ATOM 690 N N . ALA A 1 88 ? 24.392 11.636 -11.467 1.00 81.31 88 ALA A N 1
ATOM 691 C CA . ALA A 1 88 ? 23.815 10.298 -11.404 1.00 81.31 88 ALA A CA 1
ATOM 692 C C . ALA A 1 88 ? 22.295 10.343 -11.175 1.00 81.31 88 ALA A C 1
ATOM 694 O O . ALA A 1 88 ? 21.560 9.663 -11.890 1.00 81.31 88 ALA A O 1
ATOM 695 N N . SER A 1 89 ? 21.810 11.185 -10.254 1.00 84.38 89 SER A N 1
ATOM 696 C CA . SER A 1 89 ? 20.367 11.378 -10.041 1.00 84.38 89 SER A CA 1
ATOM 697 C C . SER A 1 89 ? 19.678 11.906 -11.301 1.00 84.38 89 SER A C 1
ATOM 699 O O . SER A 1 89 ? 18.705 11.313 -11.760 1.00 84.38 89 SER A O 1
ATOM 701 N N . LYS A 1 90 ? 20.227 12.959 -11.926 1.00 87.81 90 LYS A N 1
ATOM 702 C CA . LYS A 1 90 ? 19.689 13.526 -13.174 1.00 87.81 90 LYS A CA 1
ATOM 703 C C . LYS A 1 90 ? 19.644 12.500 -14.302 1.00 87.81 90 LYS A C 1
ATOM 705 O O . LYS A 1 90 ? 18.686 12.475 -15.068 1.00 87.81 90 LYS A O 1
ATOM 710 N N . LEU A 1 91 ? 20.665 11.653 -14.424 1.00 89.31 91 LEU A N 1
ATOM 711 C CA . LEU A 1 91 ? 20.692 10.590 -15.426 1.00 89.31 91 LEU A CA 1
ATOM 712 C C . LEU A 1 91 ? 19.555 9.584 -15.209 1.00 89.31 91 LEU A C 1
ATOM 714 O O . LEU A 1 91 ? 18.895 9.205 -16.174 1.00 89.31 91 LEU A O 1
ATOM 718 N N . VAL A 1 92 ? 19.319 9.173 -13.960 1.00 90.38 92 VAL A N 1
ATOM 719 C CA . VAL A 1 92 ? 18.224 8.260 -13.599 1.00 90.38 92 VAL A CA 1
ATOM 720 C C . VAL A 1 92 ? 16.868 8.889 -13.920 1.00 90.38 92 VAL A C 1
ATOM 722 O O . VAL A 1 92 ? 16.062 8.271 -14.617 1.00 90.38 92 VAL A O 1
ATOM 725 N N . ASP A 1 93 ? 16.642 10.133 -13.493 1.00 91.75 93 ASP A N 1
ATOM 726 C CA . ASP A 1 93 ? 15.390 10.854 -13.751 1.00 91.75 93 ASP A CA 1
ATOM 727 C C . ASP A 1 93 ? 15.135 11.011 -15.258 1.00 91.75 93 ASP A C 1
ATOM 729 O O . ASP A 1 93 ? 14.039 10.728 -15.746 1.00 91.75 93 ASP A O 1
ATOM 733 N N . ASN A 1 94 ? 16.169 11.370 -16.024 1.00 92.75 94 ASN A N 1
ATOM 734 C CA . ASN A 1 94 ? 16.087 11.495 -17.478 1.00 92.75 94 ASN A CA 1
ATOM 735 C C . ASN A 1 94 ? 15.811 10.152 -18.169 1.00 92.75 94 ASN A C 1
ATOM 737 O O . ASN A 1 94 ? 15.076 10.117 -19.157 1.00 92.75 94 ASN A O 1
ATOM 741 N N . ALA A 1 95 ? 16.366 9.045 -17.669 1.00 93.81 95 ALA A N 1
ATOM 742 C CA . ALA A 1 95 ? 16.101 7.716 -18.213 1.00 93.81 95 ALA A CA 1
ATOM 743 C C . ALA A 1 95 ? 14.628 7.317 -18.024 1.00 93.81 95 ALA A C 1
ATOM 745 O O . ALA A 1 95 ? 13.992 6.840 -18.968 1.00 93.81 95 ALA A O 1
ATOM 746 N N . PHE A 1 96 ? 14.052 7.575 -16.844 1.00 95.69 96 PHE A N 1
ATOM 747 C CA . PHE A 1 96 ? 12.628 7.335 -16.606 1.00 95.69 96 PHE A CA 1
ATOM 748 C C . PHE A 1 96 ? 11.726 8.291 -17.386 1.00 95.69 96 PHE A C 1
ATOM 750 O O . PHE A 1 96 ? 10.717 7.846 -17.932 1.00 95.69 96 PHE A O 1
ATOM 757 N N . ALA A 1 97 ? 12.104 9.564 -17.525 1.00 94.50 97 ALA A N 1
ATOM 758 C CA . ALA A 1 97 ? 11.384 10.514 -18.369 1.00 94.50 97 ALA A CA 1
ATOM 759 C C . ALA A 1 97 ? 11.373 10.068 -19.842 1.00 94.50 97 ALA A C 1
ATOM 761 O O . ALA A 1 97 ? 10.329 10.093 -20.492 1.00 94.50 97 ALA A O 1
ATOM 762 N N . ALA A 1 98 ? 12.505 9.581 -20.361 1.00 93.88 98 ALA A N 1
ATOM 763 C CA . ALA A 1 98 ? 12.594 9.042 -21.716 1.00 93.88 98 ALA A CA 1
ATOM 764 C C . ALA A 1 98 ? 11.714 7.794 -21.903 1.00 93.88 98 ALA A C 1
ATOM 766 O O . ALA A 1 98 ? 11.027 7.675 -22.921 1.00 93.88 98 ALA A O 1
ATOM 767 N N . TYR A 1 99 ? 11.680 6.891 -20.918 1.00 95.50 99 TYR A N 1
ATOM 768 C CA . TYR A 1 99 ? 10.772 5.743 -20.934 1.00 95.50 99 TYR A CA 1
ATOM 769 C C . TYR A 1 99 ? 9.294 6.173 -20.866 1.00 95.50 99 TYR A C 1
ATOM 771 O O . TYR A 1 99 ? 8.484 5.674 -21.645 1.00 95.50 99 TYR A O 1
ATOM 779 N N . LYS A 1 100 ? 8.939 7.168 -20.039 1.00 93.81 100 LYS A N 1
ATOM 780 C CA . LYS A 1 100 ? 7.581 7.745 -19.996 1.00 93.81 100 LYS A CA 1
ATOM 781 C C . LYS A 1 100 ? 7.166 8.324 -21.349 1.00 93.81 100 LYS A C 1
ATOM 783 O O . LYS A 1 100 ? 6.070 8.042 -21.830 1.00 93.81 100 LYS A O 1
ATOM 788 N N . CYS A 1 101 ? 8.061 9.065 -22.005 1.00 91.81 101 CYS A N 1
ATOM 789 C CA . CYS A 1 101 ? 7.847 9.549 -23.368 1.00 91.81 101 CYS A CA 1
ATOM 790 C C . CYS A 1 101 ? 7.606 8.385 -24.335 1.00 91.81 101 CYS A C 1
ATOM 792 O O . CYS A 1 101 ? 6.648 8.417 -25.104 1.00 91.81 101 CYS A O 1
ATOM 794 N N . PHE A 1 102 ? 8.427 7.333 -24.282 1.00 92.75 102 PHE A N 1
ATOM 795 C CA . PHE A 1 102 ? 8.228 6.145 -25.112 1.00 92.75 102 PHE A CA 1
ATOM 796 C C . PHE A 1 102 ? 6.854 5.495 -24.886 1.00 92.75 102 PHE A C 1
ATOM 798 O O . PHE A 1 102 ? 6.198 5.151 -25.870 1.00 92.75 102 PHE A O 1
ATOM 805 N N . LEU A 1 103 ? 6.389 5.372 -23.638 1.00 91.56 103 LEU A N 1
ATOM 806 C CA . LEU A 1 103 ? 5.050 4.858 -23.329 1.00 91.56 103 LEU A CA 1
ATOM 807 C C . LEU A 1 103 ? 3.951 5.724 -23.951 1.00 91.56 103 LEU A C 1
ATOM 809 O O . LEU A 1 103 ? 3.039 5.184 -24.569 1.00 91.56 103 LEU A O 1
ATOM 813 N N . MET A 1 104 ? 4.064 7.051 -23.855 1.00 89.81 104 MET A N 1
ATOM 814 C CA . MET A 1 104 ? 3.096 8.000 -24.421 1.00 89.81 104 MET A CA 1
ATOM 815 C C . MET A 1 104 ? 3.038 7.950 -25.959 1.00 89.81 104 MET A C 1
ATOM 817 O O . MET A 1 104 ? 1.967 8.000 -26.568 1.00 89.81 104 MET A O 1
ATOM 821 N N . TYR A 1 105 ? 4.185 7.824 -26.626 1.00 87.81 105 TYR A N 1
ATOM 822 C CA . TYR A 1 105 ? 4.212 7.682 -28.084 1.00 87.81 105 TYR A CA 1
ATOM 823 C C . TYR A 1 105 ? 3.771 6.287 -28.535 1.00 87.81 105 TYR A C 1
ATOM 825 O O . TYR A 1 105 ? 3.113 6.147 -29.562 1.00 87.81 105 TYR A O 1
ATOM 833 N N . SER A 1 106 ? 4.092 5.249 -27.763 1.00 85.88 106 SER A N 1
ATOM 834 C CA . SER A 1 106 ? 3.643 3.883 -28.043 1.00 85.88 106 SER A CA 1
ATOM 835 C C . SER A 1 106 ? 2.138 3.750 -27.853 1.00 85.88 106 SER A C 1
ATOM 837 O O . SER A 1 106 ? 1.477 3.115 -28.670 1.00 85.88 106 SER A O 1
ATOM 839 N N . SER A 1 107 ? 1.576 4.388 -26.826 1.00 83.62 107 SER A N 1
ATOM 840 C CA . SER A 1 107 ? 0.144 4.362 -26.556 1.00 83.62 107 SER A CA 1
ATOM 841 C C . SER A 1 107 ? -0.642 5.021 -27.682 1.00 83.62 107 SER A C 1
ATOM 843 O O . SER A 1 107 ? -1.539 4.387 -28.223 1.00 83.62 107 SER A O 1
ATOM 845 N N . THR A 1 108 ? -0.247 6.219 -28.121 1.00 80.19 108 THR A N 1
ATOM 846 C CA . THR A 1 108 ? -0.884 6.927 -29.247 1.00 80.19 108 THR A CA 1
ATOM 847 C C . THR A 1 108 ? -0.713 6.203 -30.586 1.00 80.19 108 THR A C 1
ATOM 849 O O . THR A 1 108 ? -1.620 6.214 -31.417 1.00 80.19 108 THR A O 1
ATOM 852 N N . ALA A 1 109 ? 0.426 5.539 -30.795 1.00 73.12 109 ALA A N 1
ATOM 853 C CA . ALA A 1 109 ? 0.716 4.771 -32.002 1.00 73.12 109 ALA A CA 1
ATOM 854 C C . ALA A 1 109 ? -0.017 3.422 -32.091 1.00 73.12 109 ALA A C 1
ATOM 856 O O . ALA A 1 109 ? -0.287 2.968 -33.203 1.00 73.12 109 ALA A O 1
ATOM 857 N N . LEU A 1 110 ? -0.260 2.754 -30.959 1.00 66.19 110 LEU A N 1
ATOM 858 C CA . LEU A 1 110 ? -0.799 1.388 -30.896 1.00 66.19 110 LEU A CA 1
ATOM 859 C C . LEU A 1 110 ? -2.279 1.348 -30.488 1.00 66.19 110 LEU A C 1
ATOM 861 O O . LEU A 1 110 ? -2.991 0.421 -30.866 1.00 66.19 110 LEU A O 1
ATOM 865 N N . PHE A 1 111 ? -2.763 2.346 -29.743 1.00 62.22 111 PHE A N 1
ATOM 866 C CA . PHE A 1 111 ? -4.110 2.378 -29.179 1.00 62.22 111 PHE A CA 1
ATOM 867 C C . PHE A 1 111 ? -4.756 3.761 -29.362 1.00 62.22 111 PHE A C 1
ATOM 869 O O . PHE A 1 111 ? -4.241 4.781 -28.917 1.00 62.22 111 PHE A O 1
ATOM 876 N N . LYS A 1 112 ? -5.958 3.820 -29.949 1.00 58.22 112 LYS A N 1
ATOM 877 C CA . LYS A 1 112 ? -6.743 5.069 -30.094 1.00 58.22 112 LYS A CA 1
ATOM 878 C C . LYS A 1 112 ? -7.404 5.554 -28.780 1.00 58.22 112 LYS A C 1
ATOM 880 O O . LYS A 1 112 ? -8.519 6.059 -28.799 1.00 58.22 112 LYS A O 1
ATOM 885 N N . GLY A 1 113 ? -6.747 5.402 -27.630 1.00 54.09 113 GLY A N 1
ATOM 886 C CA . GLY A 1 113 ? -7.218 5.884 -26.322 1.00 54.09 113 GLY A CA 1
ATOM 887 C C . GLY A 1 113 ? -6.038 6.073 -25.372 1.00 54.09 113 GLY A C 1
ATOM 888 O O . GLY A 1 113 ? -5.142 5.240 -25.391 1.00 54.09 113 GLY A O 1
ATOM 889 N N . ALA A 1 114 ? -5.996 7.164 -24.598 1.00 56.47 114 ALA A N 1
ATOM 890 C CA . ALA A 1 114 ? -4.736 7.723 -24.083 1.00 56.47 114 ALA A CA 1
ATOM 891 C C . ALA A 1 114 ? -4.233 7.166 -22.731 1.00 56.47 114 ALA A C 1
ATOM 893 O O . ALA A 1 114 ? -3.043 6.900 -22.605 1.00 56.47 114 ALA A O 1
ATOM 894 N N . GLU A 1 115 ? -5.094 6.958 -21.729 1.00 55.38 115 GLU A N 1
ATOM 895 C CA . GLU A 1 115 ? -4.627 6.626 -20.364 1.00 55.38 115 GLU A CA 1
ATOM 896 C C . GLU A 1 115 ? -4.630 5.123 -20.065 1.00 55.38 115 GLU A C 1
ATOM 898 O O . GLU A 1 115 ? -3.600 4.550 -19.705 1.00 55.38 115 GLU A O 1
ATOM 903 N N . LYS A 1 116 ? -5.753 4.436 -20.326 1.00 62.28 116 LYS A N 1
ATOM 904 C CA . LYS A 1 116 ? -5.862 2.973 -20.141 1.00 62.28 116 LYS A CA 1
ATOM 905 C C . LYS A 1 116 ? -4.888 2.175 -21.015 1.00 62.28 116 LYS A C 1
ATOM 907 O O . LYS A 1 116 ? -4.717 0.981 -20.797 1.00 62.28 116 LYS A O 1
ATOM 912 N N . SER A 1 117 ? -4.286 2.789 -22.028 1.00 79.06 117 SER A N 1
ATOM 913 C CA . SER A 1 117 ? -3.286 2.171 -22.903 1.00 79.06 117 SER A CA 1
ATOM 914 C C . SER A 1 117 ? -1.865 2.297 -22.354 1.00 79.06 117 SER A C 1
ATOM 916 O O . SER A 1 117 ? -1.119 1.326 -22.436 1.00 79.06 117 SER A O 1
ATOM 918 N N . MET A 1 118 ? -1.498 3.430 -21.741 1.00 88.44 118 MET A N 1
ATOM 919 C CA . MET A 1 118 ? -0.185 3.597 -21.104 1.00 88.44 118 MET A CA 1
ATOM 920 C C . MET A 1 118 ? -0.026 2.658 -19.912 1.00 88.44 118 MET A C 1
ATOM 922 O O . MET A 1 118 ? 0.987 1.972 -19.820 1.00 88.44 118 MET A O 1
ATOM 926 N N . LEU A 1 119 ? -1.047 2.560 -19.055 1.00 90.75 119 LEU A N 1
ATOM 927 C CA . LEU A 1 119 ? -1.042 1.624 -17.930 1.00 90.75 119 LEU A CA 1
ATOM 928 C C . LEU A 1 119 ? -0.902 0.168 -18.398 1.00 90.75 119 LEU A C 1
ATOM 930 O O . LEU A 1 119 ? -0.130 -0.595 -17.827 1.00 90.75 119 LEU A O 1
ATOM 934 N N . LYS A 1 120 ? -1.600 -0.220 -19.473 1.00 90.75 120 LYS A N 1
ATOM 935 C CA . LYS A 1 120 ? -1.485 -1.569 -20.053 1.00 90.75 120 LYS A CA 1
ATOM 936 C C . LYS A 1 120 ? -0.086 -1.856 -20.592 1.00 90.75 120 LYS A C 1
ATOM 938 O O . LYS A 1 120 ? 0.427 -2.949 -20.367 1.00 90.75 120 LYS A O 1
ATOM 943 N N . LEU A 1 121 ? 0.521 -0.894 -21.290 1.00 91.94 121 LEU A N 1
ATOM 944 C CA . LEU A 1 121 ? 1.893 -1.018 -21.786 1.00 91.94 121 LEU A CA 1
ATOM 945 C C . LEU A 1 121 ? 2.877 -1.151 -20.622 1.00 91.94 121 LEU A C 1
ATOM 947 O O . LEU A 1 121 ? 3.647 -2.104 -20.589 1.00 91.94 121 LEU A O 1
ATOM 951 N N . LEU A 1 122 ? 2.768 -0.274 -19.620 1.00 94.25 122 LEU A N 1
ATOM 952 C CA . LEU A 1 122 ? 3.591 -0.333 -18.417 1.00 94.25 122 LEU A CA 1
ATOM 953 C C . LEU A 1 122 ? 3.432 -1.673 -17.688 1.00 94.25 122 LEU A C 1
ATOM 955 O O . LEU A 1 122 ? 4.427 -2.298 -17.341 1.00 94.25 122 LEU A O 1
ATOM 959 N N . PHE A 1 123 ? 2.203 -2.153 -17.499 1.00 94.00 123 PHE A N 1
ATOM 960 C CA . PHE A 1 123 ? 1.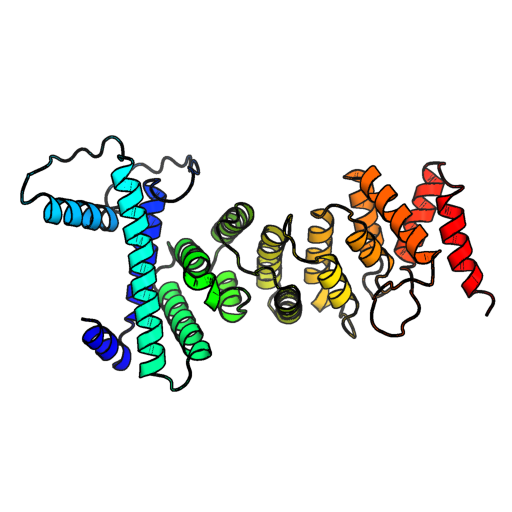932 -3.451 -16.882 1.00 94.00 123 PHE A CA 1
ATOM 961 C C . PHE A 1 123 ? 2.568 -4.612 -17.664 1.00 94.00 123 PHE A C 1
ATOM 963 O O . PHE A 1 123 ? 3.191 -5.496 -17.070 1.00 94.00 123 PHE A O 1
ATOM 970 N N . SER A 1 124 ? 2.461 -4.595 -18.997 1.00 92.69 124 SER A N 1
ATOM 971 C CA . SER A 1 124 ? 3.093 -5.584 -19.881 1.00 92.69 124 SER A CA 1
ATOM 972 C C . SER A 1 124 ? 4.620 -5.551 -19.777 1.00 92.69 124 SER A C 1
ATOM 974 O O . SER A 1 124 ? 5.269 -6.599 -19.705 1.00 92.69 124 SER A O 1
ATOM 976 N N . ASP A 1 125 ? 5.199 -4.354 -19.734 1.00 93.81 125 ASP A N 1
ATOM 977 C CA . ASP A 1 125 ? 6.639 -4.156 -19.617 1.00 93.81 125 ASP A CA 1
ATOM 978 C C . ASP A 1 125 ? 7.158 -4.608 -18.243 1.00 93.81 125 ASP A C 1
ATOM 980 O O . ASP A 1 125 ? 8.156 -5.322 -18.181 1.00 93.81 125 ASP A O 1
ATOM 984 N N . ILE A 1 126 ? 6.455 -4.292 -17.146 1.00 93.75 126 ILE A N 1
ATOM 985 C CA . ILE A 1 126 ? 6.790 -4.778 -15.794 1.00 93.75 126 ILE A CA 1
ATOM 986 C C . ILE A 1 126 ? 6.707 -6.303 -15.741 1.00 93.75 126 ILE A C 1
ATOM 988 O O . ILE A 1 126 ? 7.604 -6.944 -15.194 1.00 93.75 126 ILE A O 1
ATOM 992 N N . THR A 1 127 ? 5.662 -6.893 -16.326 1.00 92.75 127 THR A N 1
ATOM 993 C CA . THR A 1 127 ? 5.493 -8.352 -16.370 1.00 92.75 127 THR A CA 1
ATOM 994 C C . THR A 1 127 ? 6.660 -9.005 -17.108 1.00 92.75 127 THR A C 1
ATOM 996 O O . THR A 1 127 ? 7.309 -9.895 -16.563 1.00 92.75 127 THR A O 1
ATOM 999 N N . SER A 1 128 ? 7.017 -8.483 -18.282 1.00 90.44 128 SER A N 1
ATOM 1000 C CA . SER A 1 128 ? 8.157 -8.976 -19.065 1.00 90.44 128 SER A CA 1
ATOM 1001 C C . SER A 1 128 ? 9.483 -8.828 -18.310 1.00 90.44 128 SER A C 1
ATOM 1003 O O . SER A 1 128 ? 10.286 -9.758 -18.267 1.00 90.44 128 SER A O 1
ATOM 1005 N N . CYS A 1 129 ? 9.706 -7.687 -17.647 1.00 88.25 129 CYS A N 1
ATOM 1006 C CA . CYS A 1 129 ? 10.866 -7.489 -16.778 1.00 88.25 129 CYS A CA 1
ATOM 1007 C C . CYS A 1 129 ? 10.900 -8.501 -15.625 1.00 88.25 129 CYS A C 1
ATOM 1009 O O . CYS A 1 129 ? 11.973 -8.993 -15.271 1.00 88.25 129 CYS A O 1
ATOM 1011 N N . SER A 1 130 ? 9.736 -8.824 -15.052 1.00 83.38 130 SER A N 1
ATOM 1012 C CA . SER A 1 130 ? 9.627 -9.758 -13.932 1.00 83.38 130 SER A CA 1
ATOM 1013 C C . SER A 1 130 ? 10.022 -11.183 -14.281 1.00 83.38 130 SER A C 1
ATOM 1015 O O . SER A 1 130 ? 10.585 -11.878 -13.436 1.00 83.38 130 SER A O 1
ATOM 1017 N N . ASP A 1 131 ? 9.809 -11.582 -15.532 1.00 82.19 131 ASP A N 1
ATOM 1018 C CA . ASP A 1 131 ? 10.196 -12.900 -16.017 1.00 82.19 131 ASP A CA 1
ATOM 1019 C C . ASP A 1 131 ? 11.703 -12.998 -16.304 1.00 82.19 131 ASP A C 1
ATOM 1021 O O . ASP A 1 131 ? 12.272 -14.088 -16.251 1.00 82.19 131 ASP A O 1
ATOM 1025 N N . TRP A 1 132 ? 12.380 -11.879 -16.585 1.00 75.94 132 TRP A N 1
ATOM 1026 C CA . TRP A 1 132 ? 13.796 -11.882 -16.974 1.00 75.94 132 TRP A CA 1
ATOM 1027 C C . TRP A 1 132 ? 14.770 -11.546 -15.844 1.00 75.94 132 TRP A C 1
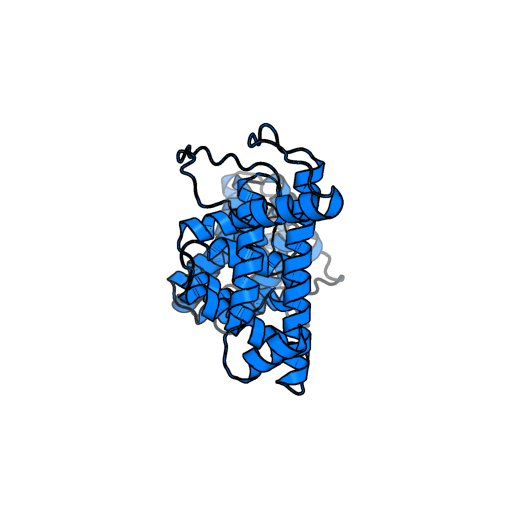ATOM 1029 O O . TRP A 1 132 ? 15.893 -12.050 -15.842 1.00 75.94 132 TRP A O 1
ATOM 1039 N N . GLU A 1 133 ? 14.394 -10.667 -14.911 1.00 66.19 133 GLU A N 1
ATOM 1040 C CA . GLU A 1 133 ? 15.331 -10.057 -13.956 1.00 66.19 133 GLU A CA 1
ATOM 1041 C C . GLU A 1 133 ? 14.890 -10.241 -12.495 1.00 66.19 133 GLU A C 1
ATOM 1043 O O . GLU A 1 133 ? 14.710 -9.285 -11.739 1.00 66.19 133 GLU A O 1
ATOM 1048 N N . SER A 1 134 ? 14.772 -11.502 -12.064 1.00 67.62 134 SER A N 1
ATOM 1049 C CA . SER A 1 134 ? 14.303 -11.865 -10.715 1.00 67.62 134 SER A CA 1
ATOM 1050 C C . SER A 1 134 ? 15.089 -11.194 -9.579 1.00 67.62 134 SER A C 1
ATOM 1052 O O . SER A 1 134 ? 14.504 -10.763 -8.587 1.00 67.62 134 SER A O 1
ATOM 1054 N N . LYS A 1 135 ? 16.408 -11.020 -9.741 1.00 67.69 135 LYS A N 1
ATOM 1055 C CA . LYS A 1 135 ? 17.297 -10.454 -8.708 1.00 67.69 135 LYS A CA 1
ATOM 1056 C C . LYS A 1 135 ? 17.053 -8.971 -8.403 1.00 67.69 135 LYS A C 1
ATOM 1058 O O . LYS A 1 135 ? 17.502 -8.499 -7.362 1.00 67.69 135 LYS A O 1
ATOM 1063 N N . ARG A 1 136 ? 16.386 -8.215 -9.287 1.00 75.81 136 ARG A N 1
ATOM 1064 C CA . ARG A 1 136 ? 16.200 -6.753 -9.134 1.00 75.81 136 ARG A CA 1
ATOM 1065 C C . ARG A 1 136 ? 14.745 -6.304 -9.143 1.00 75.81 136 ARG A C 1
ATOM 1067 O O . ARG A 1 136 ? 14.474 -5.105 -9.190 1.00 75.81 136 ARG A O 1
ATOM 1074 N N . LEU A 1 137 ? 13.819 -7.248 -9.014 1.00 84.25 137 LEU A N 1
ATOM 1075 C CA . LEU A 1 137 ? 12.384 -6.983 -9.029 1.00 84.25 137 LEU A CA 1
ATOM 1076 C C . LEU A 1 137 ? 11.945 -5.911 -8.036 1.00 84.25 137 LEU A C 1
ATOM 1078 O O . LEU A 1 137 ? 11.200 -5.007 -8.406 1.00 84.25 137 LEU A O 1
ATOM 1082 N N . LYS A 1 138 ? 12.475 -5.948 -6.806 1.00 87.88 138 LYS A N 1
ATOM 1083 C CA . LYS A 1 138 ? 12.230 -4.904 -5.801 1.00 87.88 138 LYS A CA 1
ATOM 1084 C C . LYS A 1 138 ? 12.532 -3.512 -6.358 1.00 87.88 138 LYS A C 1
ATOM 1086 O O . LYS A 1 138 ? 11.709 -2.613 -6.256 1.00 87.88 138 LYS A O 1
ATOM 1091 N N . CYS A 1 139 ? 13.714 -3.340 -6.954 1.00 87.12 139 CYS A N 1
ATOM 1092 C CA . CYS A 1 139 ? 14.148 -2.044 -7.463 1.00 87.12 139 CYS A CA 1
ATOM 1093 C C . CYS A 1 139 ? 13.250 -1.563 -8.605 1.00 87.12 139 CYS A C 1
ATOM 1095 O O . CYS A 1 139 ? 12.903 -0.384 -8.630 1.00 87.12 139 CYS A O 1
ATOM 1097 N N . ILE A 1 140 ? 12.819 -2.469 -9.489 1.00 90.81 140 ILE A N 1
ATOM 1098 C CA . ILE A 1 140 ? 11.860 -2.146 -10.550 1.00 90.81 140 ILE A CA 1
ATOM 1099 C C . ILE A 1 140 ? 10.566 -1.607 -9.937 1.00 90.81 140 ILE A C 1
ATOM 1101 O O . ILE A 1 140 ? 10.169 -0.498 -10.280 1.00 90.81 140 ILE A O 1
ATOM 1105 N N . PHE A 1 141 ? 9.954 -2.316 -8.981 1.00 93.56 141 PHE A N 1
ATOM 1106 C CA . PHE A 1 141 ? 8.727 -1.843 -8.331 1.00 93.56 141 PHE A CA 1
ATOM 1107 C C . PHE A 1 141 ? 8.919 -0.508 -7.602 1.00 93.56 141 PHE A C 1
ATOM 1109 O O . PHE A 1 141 ? 8.115 0.398 -7.806 1.00 93.56 141 PHE A O 1
ATOM 1116 N N . CYS A 1 142 ? 9.997 -0.332 -6.825 1.00 91.94 142 CYS A N 1
ATOM 1117 C CA . CYS A 1 142 ? 10.294 0.956 -6.186 1.00 91.94 142 CYS A CA 1
ATOM 1118 C C . CYS A 1 142 ? 10.375 2.094 -7.213 1.00 91.94 142 CYS A C 1
ATOM 1120 O O . CYS A 1 142 ? 9.826 3.170 -6.993 1.00 91.94 142 CYS A O 1
ATOM 1122 N N . CYS A 1 143 ? 11.063 1.872 -8.336 1.00 91.69 143 CYS A N 1
ATOM 1123 C CA . CYS A 1 143 ? 11.192 2.885 -9.377 1.00 91.69 143 CYS A CA 1
ATOM 1124 C C . CYS A 1 143 ? 9.860 3.165 -10.072 1.00 91.69 143 CYS A C 1
ATOM 1126 O O . CYS A 1 143 ? 9.560 4.319 -10.362 1.00 91.69 143 CYS A O 1
ATOM 1128 N N . VAL A 1 144 ? 9.059 2.127 -10.317 1.00 94.69 144 VAL A N 1
ATOM 1129 C CA . VAL A 1 144 ? 7.737 2.255 -10.934 1.00 94.69 144 VAL A CA 1
ATOM 1130 C C . VAL A 1 144 ? 6.837 3.146 -10.080 1.00 94.69 144 VAL A C 1
ATOM 1132 O O . VAL A 1 144 ? 6.355 4.160 -10.576 1.00 94.69 144 VAL A O 1
ATOM 1135 N N . TYR A 1 145 ? 6.692 2.850 -8.785 1.00 95.06 145 TYR A N 1
ATOM 1136 C CA . TYR A 1 145 ? 5.873 3.673 -7.887 1.00 95.06 145 TYR A CA 1
ATOM 1137 C C . TYR A 1 145 ? 6.442 5.080 -7.662 1.00 95.06 145 TYR A C 1
ATOM 1139 O O . TYR A 1 145 ? 5.683 6.006 -7.397 1.00 95.06 145 TYR A O 1
ATOM 1147 N N . ARG A 1 146 ? 7.760 5.272 -7.797 1.00 93.56 146 ARG A N 1
ATOM 1148 C CA . ARG A 1 146 ? 8.395 6.592 -7.667 1.00 93.56 146 ARG A CA 1
ATOM 1149 C C . ARG A 1 146 ? 8.211 7.476 -8.902 1.00 93.56 146 ARG A C 1
ATOM 1151 O O . ARG A 1 146 ? 7.912 8.655 -8.763 1.00 93.56 146 ARG A O 1
ATOM 1158 N N . HIS A 1 147 ? 8.438 6.936 -10.098 1.00 93.75 147 HIS A N 1
ATOM 1159 C CA . HIS A 1 147 ? 8.496 7.720 -11.340 1.00 93.75 147 HIS A CA 1
ATOM 1160 C C . HIS A 1 147 ? 7.193 7.688 -12.154 1.00 93.75 147 HIS A C 1
ATOM 1162 O O . HIS A 1 147 ? 7.008 8.523 -13.040 1.00 93.75 147 HIS A O 1
ATOM 1168 N N . PHE A 1 148 ? 6.293 6.748 -11.853 1.00 94.62 148 PHE A N 1
ATOM 1169 C CA . PHE A 1 148 ? 5.002 6.558 -12.526 1.00 94.62 148 PHE A CA 1
ATOM 1170 C C . PHE A 1 148 ? 3.861 6.464 -11.510 1.00 94.62 148 PHE A C 1
ATOM 1172 O O . PHE A 1 148 ? 2.912 5.701 -11.698 1.00 94.62 148 PHE A O 1
ATOM 1179 N N . SER A 1 149 ? 3.964 7.217 -10.411 1.00 92.56 149 SER A N 1
ATOM 1180 C CA . SER A 1 149 ? 2.940 7.283 -9.363 1.00 92.56 149 SER A CA 1
ATOM 1181 C C . SER A 1 149 ? 1.564 7.650 -9.923 1.00 92.56 149 SER A C 1
ATOM 1183 O O . SER A 1 149 ? 0.568 7.064 -9.514 1.00 92.56 149 SER A O 1
ATOM 1185 N N . ASP A 1 150 ? 1.524 8.530 -10.926 1.00 91.50 150 ASP A N 1
ATOM 1186 C CA . ASP A 1 150 ? 0.317 8.941 -11.648 1.00 91.50 150 ASP A CA 1
ATOM 1187 C C . ASP A 1 150 ? -0.389 7.798 -12.387 1.00 91.50 150 ASP A C 1
ATOM 1189 O O . ASP A 1 150 ? -1.585 7.884 -12.645 1.00 91.50 150 ASP A O 1
ATOM 1193 N N . LEU A 1 151 ? 0.340 6.731 -12.724 1.00 91.62 151 LEU A N 1
ATOM 1194 C CA . LEU A 1 151 ? -0.203 5.571 -13.426 1.00 91.62 151 LEU A CA 1
ATOM 1195 C C . LEU A 1 151 ? -0.425 4.366 -12.511 1.00 91.62 151 LEU A C 1
ATOM 1197 O O . LEU A 1 151 ? -1.224 3.512 -12.862 1.00 91.62 151 LEU A O 1
ATOM 1201 N N . CYS A 1 152 ? 0.317 4.238 -11.407 1.00 92.94 152 CYS A N 1
ATOM 1202 C CA . CYS A 1 152 ? 0.405 2.974 -10.661 1.00 92.94 152 CYS A CA 1
ATOM 1203 C C . CYS A 1 152 ? -0.261 3.000 -9.288 1.00 92.94 152 CYS A C 1
ATOM 1205 O O . CYS A 1 152 ? -0.562 1.934 -8.749 1.00 92.94 152 CYS A O 1
ATOM 1207 N N . ILE A 1 153 ? -0.433 4.180 -8.687 1.00 94.25 153 ILE A N 1
ATOM 1208 C CA . ILE A 1 153 ? -1.031 4.286 -7.356 1.00 94.25 153 ILE A CA 1
ATOM 1209 C C . ILE A 1 153 ? -2.461 3.757 -7.406 1.00 94.25 153 ILE A C 1
ATOM 1211 O O . ILE A 1 153 ? -3.267 4.180 -8.229 1.00 94.25 153 ILE A O 1
ATOM 1215 N N . GLY A 1 154 ? -2.774 2.830 -6.505 1.00 91.88 154 GLY A N 1
ATOM 1216 C CA . GLY A 1 154 ? -4.107 2.249 -6.408 1.00 91.88 154 GLY A CA 1
ATOM 1217 C C . GLY A 1 154 ? -4.441 1.199 -7.477 1.00 91.88 154 GLY A C 1
ATOM 1218 O O . GLY A 1 154 ? -5.544 0.656 -7.460 1.00 91.88 154 GLY A O 1
ATOM 1219 N N . GLU A 1 155 ? -3.516 0.875 -8.387 1.00 94.19 155 GLU A N 1
ATOM 1220 C CA . GLU A 1 155 ? -3.782 -0.060 -9.482 1.00 94.19 155 GLU A CA 1
ATOM 1221 C C . GLU A 1 155 ? -3.642 -1.525 -9.049 1.00 94.19 155 GLU A C 1
ATOM 1223 O O . GLU A 1 155 ? -2.541 -2.054 -8.849 1.00 94.19 155 GLU A O 1
ATOM 1228 N N . GLU A 1 156 ? -4.782 -2.218 -8.970 1.00 94.12 156 GLU A N 1
ATOM 1229 C CA . GLU A 1 156 ? -4.879 -3.609 -8.512 1.00 94.12 156 GLU A CA 1
ATOM 1230 C C . GLU A 1 156 ? -3.960 -4.560 -9.292 1.00 94.12 156 GLU A C 1
ATOM 1232 O O . GLU A 1 156 ? -3.316 -5.426 -8.700 1.00 94.12 156 GLU A O 1
ATOM 1237 N N . GLY A 1 157 ? -3.881 -4.411 -10.619 1.00 93.38 157 GLY A N 1
ATOM 1238 C CA . GLY A 1 157 ? -3.092 -5.310 -11.462 1.00 93.38 157 GLY A CA 1
ATOM 1239 C C . GLY A 1 157 ? -1.606 -5.278 -11.104 1.00 93.38 157 GLY A C 1
ATOM 1240 O O . GLY A 1 157 ? -0.992 -6.323 -10.876 1.00 93.38 157 GLY A O 1
ATOM 1241 N N . ILE A 1 158 ? -1.033 -4.075 -10.996 1.00 93.88 158 ILE A N 1
ATOM 1242 C CA . ILE A 1 158 ? 0.377 -3.886 -10.625 1.00 93.88 158 ILE A CA 1
ATOM 1243 C C . ILE A 1 158 ? 0.612 -4.366 -9.189 1.00 93.88 158 ILE A C 1
ATOM 1245 O O . ILE A 1 158 ? 1.626 -5.013 -8.915 1.00 93.88 158 ILE A O 1
ATOM 1249 N N . MET A 1 159 ? -0.337 -4.115 -8.286 1.00 94.75 159 MET A N 1
ATOM 1250 C CA . MET A 1 159 ? -0.266 -4.576 -6.903 1.00 94.75 159 MET A CA 1
ATOM 1251 C C . MET A 1 159 ? -0.244 -6.103 -6.799 1.00 94.75 159 MET A C 1
ATOM 1253 O O . MET A 1 159 ? 0.638 -6.654 -6.144 1.00 94.75 159 MET A O 1
ATOM 1257 N N . LYS A 1 160 ? -1.143 -6.810 -7.490 1.00 94.38 160 LYS A N 1
ATOM 1258 C CA . LYS A 1 160 ? -1.140 -8.280 -7.533 1.00 94.38 160 LYS A CA 1
ATOM 1259 C C . LYS A 1 160 ? 0.163 -8.830 -8.091 1.00 94.38 160 LYS A C 1
ATOM 1261 O O . LYS A 1 160 ? 0.732 -9.757 -7.517 1.00 94.38 160 LYS A O 1
ATOM 1266 N N . LEU A 1 161 ? 0.675 -8.231 -9.167 1.00 94.06 161 LEU A N 1
ATOM 1267 C CA . LEU A 1 161 ? 1.957 -8.632 -9.740 1.00 94.06 161 LEU A CA 1
ATOM 1268 C C . LEU A 1 161 ? 3.098 -8.466 -8.723 1.00 94.06 161 LEU A C 1
ATOM 1270 O O . LEU A 1 161 ? 3.924 -9.363 -8.575 1.00 94.06 161 LEU A O 1
ATOM 1274 N N . LEU A 1 162 ? 3.114 -7.361 -7.975 1.00 94.81 162 LEU A N 1
ATOM 1275 C CA . LEU A 1 162 ? 4.074 -7.128 -6.897 1.00 94.81 162 LEU A CA 1
ATOM 1276 C C . LEU A 1 162 ? 3.981 -8.198 -5.804 1.00 94.81 162 LEU A C 1
ATOM 1278 O O . LEU A 1 162 ? 4.993 -8.799 -5.440 1.00 94.81 162 LEU A O 1
ATOM 1282 N N . LEU A 1 163 ? 2.778 -8.460 -5.293 1.00 94.44 163 LEU A N 1
ATOM 1283 C CA . LEU A 1 163 ? 2.552 -9.406 -4.196 1.00 94.44 163 LEU A CA 1
ATOM 1284 C C . LEU A 1 163 ? 2.851 -10.855 -4.606 1.00 94.44 163 LEU A C 1
ATOM 1286 O O . LEU A 1 163 ? 3.345 -11.638 -3.787 1.00 94.44 163 LEU A O 1
ATOM 1290 N N . GLY A 1 164 ? 2.596 -11.200 -5.869 1.00 92.38 164 GLY A N 1
ATOM 1291 C CA . GLY A 1 164 ? 2.875 -12.517 -6.434 1.00 92.38 164 GLY A CA 1
ATOM 1292 C C . GLY A 1 164 ? 4.355 -12.760 -6.738 1.00 92.38 164 GLY A C 1
ATOM 1293 O O . GLY A 1 164 ? 4.812 -13.898 -6.656 1.00 92.38 164 GLY A O 1
ATOM 1294 N N . ARG A 1 165 ? 5.126 -11.712 -7.064 1.00 91.56 165 ARG A N 1
ATOM 1295 C CA . ARG A 1 165 ? 6.529 -11.849 -7.502 1.00 91.56 165 ARG A CA 1
ATOM 1296 C C . ARG A 1 165 ? 7.566 -11.556 -6.423 1.00 91.56 165 ARG A C 1
ATOM 1298 O O . ARG A 1 165 ? 8.678 -12.069 -6.522 1.00 91.56 165 ARG A O 1
ATOM 1305 N N . LEU A 1 166 ? 7.247 -10.738 -5.420 1.00 91.06 166 LEU A N 1
ATOM 1306 C CA . LEU A 1 166 ? 8.194 -10.420 -4.354 1.00 91.06 166 LEU A CA 1
ATOM 1307 C C . LEU A 1 166 ? 8.181 -11.471 -3.238 1.00 91.06 166 LEU A C 1
ATOM 1309 O O . LEU A 1 166 ? 7.126 -11.896 -2.742 1.00 91.06 166 LEU A O 1
ATOM 1313 N N . ASP A 1 167 ? 9.389 -11.854 -2.822 1.00 89.50 167 ASP A N 1
ATOM 1314 C CA . ASP A 1 167 ? 9.610 -12.634 -1.612 1.00 89.50 167 ASP A CA 1
ATOM 1315 C C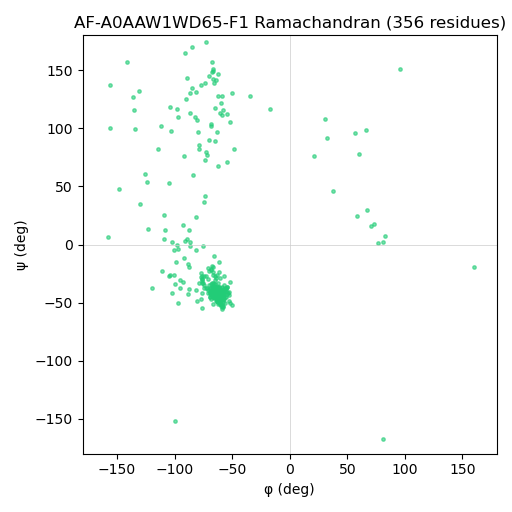 . ASP A 1 167 ? 9.403 -11.781 -0.348 1.00 89.50 167 ASP A C 1
ATOM 1317 O O . ASP A 1 167 ? 9.168 -10.569 -0.395 1.00 89.50 167 ASP A O 1
ATOM 1321 N N . HIS A 1 168 ? 9.460 -12.431 0.813 1.00 89.31 168 HIS A N 1
ATOM 1322 C CA . HIS A 1 168 ? 9.203 -11.764 2.085 1.00 89.31 168 HIS A CA 1
ATOM 1323 C C . HIS A 1 168 ? 10.240 -10.673 2.406 1.00 89.31 168 HIS A C 1
ATOM 1325 O O . HIS A 1 168 ? 9.870 -9.602 2.880 1.00 89.31 168 HIS A O 1
ATOM 1331 N N . SER A 1 169 ? 11.523 -10.900 2.102 1.00 89.75 169 SER A N 1
ATOM 1332 C CA . SER A 1 169 ? 12.592 -9.928 2.373 1.00 89.75 169 SER A CA 1
ATOM 1333 C C . SER A 1 169 ? 12.435 -8.665 1.522 1.00 89.75 169 SER A C 1
ATOM 1335 O O . SER A 1 169 ? 12.542 -7.540 2.018 1.00 89.75 169 SER A O 1
ATOM 1337 N N . ALA A 1 170 ? 12.120 -8.827 0.237 1.00 90.00 170 ALA A N 1
ATOM 1338 C CA . ALA A 1 170 ? 11.848 -7.720 -0.663 1.00 90.00 170 ALA A CA 1
ATOM 1339 C C . ALA A 1 170 ? 10.611 -6.923 -0.225 1.00 90.00 170 ALA A C 1
ATOM 1341 O O . ALA A 1 170 ? 10.640 -5.694 -0.282 1.00 90.00 170 ALA A O 1
ATOM 1342 N N . LEU A 1 171 ? 9.558 -7.593 0.256 1.00 93.25 171 LEU A N 1
ATOM 1343 C CA . LEU A 1 171 ? 8.356 -6.933 0.771 1.00 93.25 171 LEU A CA 1
ATOM 1344 C C . LEU A 1 171 ? 8.614 -6.138 2.052 1.00 93.25 171 LEU A C 1
ATOM 1346 O O . LEU A 1 171 ? 8.127 -5.018 2.161 1.00 93.25 171 LEU A O 1
ATOM 1350 N N . VAL A 1 172 ? 9.399 -6.666 2.992 1.00 92.75 172 VAL A N 1
ATOM 1351 C CA . VAL A 1 172 ? 9.782 -5.922 4.206 1.00 92.75 172 VAL A CA 1
ATOM 1352 C C . VAL A 1 172 ? 10.565 -4.659 3.840 1.00 92.75 172 VAL A C 1
ATOM 1354 O O . VAL A 1 172 ? 10.279 -3.579 4.349 1.00 92.75 172 VAL A O 1
ATOM 1357 N N . ASN A 1 173 ? 11.488 -4.750 2.885 1.00 90.75 173 ASN A N 1
ATOM 1358 C CA . ASN A 1 173 ? 12.196 -3.570 2.389 1.00 90.75 173 ASN A CA 1
ATOM 1359 C C . ASN A 1 173 ? 11.253 -2.557 1.716 1.00 90.75 173 ASN A C 1
ATOM 1361 O O . ASN A 1 173 ? 11.417 -1.355 1.891 1.00 90.75 173 ASN A O 1
ATOM 1365 N N . MET A 1 174 ? 10.245 -3.022 0.970 1.00 93.19 174 MET A N 1
ATOM 1366 C CA . MET A 1 174 ? 9.213 -2.139 0.409 1.00 93.19 174 MET A CA 1
ATOM 1367 C C . MET A 1 174 ? 8.403 -1.442 1.508 1.00 93.19 174 MET A C 1
ATOM 1369 O O . MET A 1 174 ? 8.139 -0.251 1.394 1.00 93.19 174 MET A O 1
ATOM 1373 N N . GLN A 1 175 ? 8.054 -2.143 2.590 1.00 94.31 175 GLN A N 1
ATOM 1374 C CA . GLN A 1 175 ? 7.388 -1.546 3.754 1.00 94.31 175 GLN A CA 1
ATOM 1375 C C . GLN A 1 175 ? 8.229 -0.427 4.381 1.00 94.31 175 GLN A C 1
ATOM 1377 O O . GLN A 1 175 ? 7.681 0.607 4.755 1.00 94.31 175 GLN A O 1
ATOM 1382 N N . MET A 1 176 ? 9.554 -0.596 4.448 1.00 92.31 176 MET A N 1
ATOM 1383 C CA . MET A 1 176 ? 10.464 0.456 4.915 1.00 92.31 176 MET A CA 1
ATOM 1384 C C . MET A 1 176 ? 10.477 1.662 3.970 1.00 92.31 176 MET A C 1
ATOM 1386 O O . MET A 1 176 ? 10.366 2.792 4.431 1.00 92.31 176 MET A O 1
ATOM 1390 N N . GLU A 1 177 ? 10.552 1.443 2.655 1.00 92.31 177 GLU A N 1
ATOM 1391 C CA . GLU A 1 177 ? 10.506 2.523 1.654 1.00 92.31 177 GLU A CA 1
ATOM 1392 C C . GLU A 1 177 ? 9.189 3.318 1.718 1.00 92.31 177 GLU A C 1
ATOM 1394 O O . GLU A 1 177 ? 9.194 4.544 1.603 1.00 92.31 177 GLU A O 1
ATOM 1399 N N . ILE A 1 178 ? 8.066 2.632 1.956 1.00 93.88 178 ILE A N 1
ATOM 1400 C CA . ILE A 1 178 ? 6.756 3.253 2.198 1.00 93.88 178 ILE A CA 1
ATOM 1401 C C . ILE A 1 178 ? 6.763 4.042 3.515 1.00 93.88 178 ILE A C 1
ATOM 1403 O O . ILE A 1 178 ? 6.311 5.186 3.554 1.00 93.88 178 ILE A O 1
ATOM 1407 N N . GLY A 1 179 ? 7.295 3.459 4.594 1.00 90.81 179 GLY A N 1
ATOM 1408 C CA . GLY A 1 179 ? 7.386 4.110 5.904 1.00 90.81 179 GLY A CA 1
ATOM 1409 C C . GLY A 1 179 ? 8.239 5.382 5.877 1.00 90.81 179 GLY A C 1
ATOM 1410 O O . GLY A 1 179 ? 7.881 6.377 6.501 1.00 90.81 179 GLY A O 1
ATOM 1411 N N . LEU A 1 180 ? 9.310 5.381 5.078 1.00 90.12 180 LEU A N 1
ATOM 1412 C CA . LEU A 1 180 ? 10.154 6.549 4.797 1.00 90.12 180 LEU A CA 1
ATOM 1413 C C . LEU A 1 180 ? 9.508 7.556 3.831 1.00 90.12 180 LEU A C 1
ATOM 1415 O O . LEU A 1 180 ? 10.112 8.582 3.533 1.00 90.12 180 LEU A O 1
ATOM 1419 N N . LYS A 1 181 ? 8.297 7.277 3.329 1.00 90.44 181 LYS A N 1
ATOM 1420 C CA . LYS A 1 181 ? 7.570 8.090 2.341 1.00 90.44 181 LYS A CA 1
ATOM 1421 C C . LYS A 1 181 ? 8.338 8.290 1.024 1.00 90.44 181 LYS A C 1
ATOM 1423 O O . LYS A 1 181 ? 8.068 9.232 0.284 1.00 90.44 181 LYS A O 1
ATOM 1428 N N . ASN A 1 182 ? 9.256 7.378 0.691 1.00 89.81 182 ASN A N 1
ATOM 1429 C CA . ASN A 1 182 ? 9.980 7.394 -0.585 1.00 89.81 182 ASN A CA 1
ATOM 1430 C C . ASN A 1 182 ? 9.102 6.946 -1.758 1.00 89.81 182 ASN A C 1
ATOM 1432 O O . ASN A 1 182 ? 9.369 7.314 -2.905 1.00 89.81 182 ASN A O 1
ATOM 1436 N N . ILE A 1 183 ? 8.103 6.111 -1.472 1.00 93.62 183 ILE A N 1
ATOM 1437 C CA . ILE A 1 183 ? 7.114 5.604 -2.421 1.00 93.62 183 ILE A CA 1
ATOM 1438 C C . ILE A 1 183 ? 5.739 5.535 -1.752 1.00 93.62 183 ILE A C 1
ATOM 1440 O O . ILE A 1 183 ? 5.633 5.420 -0.532 1.00 93.62 183 ILE A O 1
ATOM 1444 N N . SER A 1 184 ? 4.698 5.562 -2.576 1.00 94.50 184 SER A N 1
ATOM 1445 C CA . SER A 1 184 ? 3.309 5.322 -2.194 1.00 94.50 184 SER A CA 1
ATOM 1446 C C . SER A 1 184 ? 2.725 4.317 -3.183 1.00 94.50 184 SER A C 1
ATOM 1448 O O . SER A 1 184 ? 2.944 4.433 -4.390 1.00 94.50 184 SER A O 1
ATOM 1450 N N . ILE A 1 185 ? 2.060 3.291 -2.660 1.00 95.56 185 ILE A N 1
ATOM 1451 C CA . ILE A 1 185 ? 1.410 2.225 -3.426 1.00 95.56 185 ILE A CA 1
ATOM 1452 C C . ILE A 1 185 ? -0.100 2.463 -3.478 1.00 95.56 185 ILE A C 1
ATOM 1454 O O . ILE A 1 185 ? -0.721 2.263 -4.521 1.00 95.56 185 ILE A O 1
ATOM 1458 N N . PHE A 1 186 ? -0.690 2.880 -2.359 1.00 94.94 186 PHE A N 1
ATOM 1459 C CA . PHE A 1 186 ? -2.137 3.022 -2.200 1.00 94.94 186 PHE A CA 1
ATOM 1460 C C . PHE A 1 186 ? -2.627 4.450 -2.457 1.00 94.94 186 PHE A C 1
ATOM 1462 O O . PHE A 1 186 ? -3.735 4.637 -2.960 1.00 94.94 186 PHE A O 1
ATOM 1469 N N . GLY A 1 187 ? -1.791 5.446 -2.164 1.00 91.88 187 GLY A N 1
ATOM 1470 C CA . GLY A 1 187 ? -2.121 6.860 -2.299 1.00 91.88 187 GLY A CA 1
ATOM 1471 C C . GLY A 1 187 ? -2.925 7.393 -1.117 1.00 91.88 187 GLY A C 1
ATOM 1472 O O . GLY A 1 187 ? -3.042 6.758 -0.073 1.00 91.88 187 GLY A O 1
ATOM 1473 N N . GLU A 1 188 ? -3.489 8.588 -1.289 1.00 91.31 188 GLU A N 1
ATOM 1474 C CA . GLU A 1 188 ? -4.276 9.265 -0.246 1.00 91.31 188 GLU A CA 1
ATOM 1475 C C . GLU A 1 188 ? -5.797 9.134 -0.452 1.00 91.31 188 GLU A C 1
ATOM 1477 O O . GLU A 1 188 ? -6.579 9.577 0.388 1.00 91.31 188 GLU A O 1
ATOM 1482 N N . ASN A 1 189 ? -6.242 8.530 -1.561 1.00 93.06 189 ASN A N 1
ATOM 1483 C CA . ASN A 1 189 ? -7.664 8.405 -1.875 1.00 93.06 189 ASN A CA 1
ATOM 1484 C C . ASN A 1 189 ? -8.302 7.233 -1.109 1.00 93.06 189 ASN A C 1
ATOM 1486 O O . ASN A 1 189 ? -8.124 6.065 -1.462 1.00 93.06 189 ASN A O 1
ATOM 1490 N N . THR A 1 190 ? -9.104 7.568 -0.097 1.00 92.88 190 THR A N 1
ATOM 1491 C CA . THR A 1 190 ? -9.840 6.612 0.739 1.00 92.88 190 THR A CA 1
ATOM 1492 C C . THR A 1 190 ? -10.739 5.663 -0.061 1.00 92.88 190 THR A C 1
ATOM 1494 O O . THR A 1 190 ? -10.809 4.483 0.270 1.00 92.88 190 THR A O 1
ATOM 1497 N N . GLU A 1 191 ? -11.395 6.134 -1.124 1.00 93.25 191 GLU A N 1
ATOM 1498 C CA . GLU A 1 191 ? -12.302 5.316 -1.946 1.00 93.25 191 GLU A CA 1
ATOM 1499 C C . GLU A 1 191 ? -11.524 4.267 -2.744 1.00 93.25 191 GLU A C 1
ATOM 1501 O O . GLU A 1 191 ? -11.919 3.102 -2.802 1.00 93.25 191 GLU A O 1
ATOM 1506 N N . THR A 1 192 ? -10.373 4.654 -3.301 1.00 93.12 192 THR A N 1
ATOM 1507 C CA . THR A 1 192 ? -9.467 3.727 -3.991 1.00 93.12 192 THR A CA 1
ATOM 1508 C C . THR A 1 192 ? -8.934 2.666 -3.029 1.00 93.12 192 THR A C 1
ATOM 1510 O O . THR A 1 192 ? -8.925 1.477 -3.350 1.00 93.12 192 THR A O 1
ATOM 1513 N N . ILE A 1 193 ? -8.536 3.076 -1.822 1.00 95.44 193 ILE A N 1
ATOM 1514 C CA . ILE A 1 193 ? -8.060 2.170 -0.769 1.00 95.44 193 ILE A CA 1
ATOM 1515 C C . ILE A 1 193 ? -9.153 1.183 -0.364 1.00 95.44 193 ILE A C 1
ATOM 1517 O O . ILE A 1 193 ? -8.908 -0.022 -0.300 1.00 95.44 193 ILE A O 1
ATOM 1521 N N . PHE A 1 194 ? -10.368 1.677 -0.129 1.00 94.62 194 PHE A N 1
ATOM 1522 C CA . PHE A 1 194 ? -11.502 0.835 0.219 1.00 94.62 194 PHE A CA 1
ATOM 1523 C C . PHE A 1 194 ? -11.841 -0.154 -0.902 1.00 94.62 194 PHE A C 1
ATOM 1525 O O . PHE A 1 194 ? -12.031 -1.343 -0.642 1.00 94.62 194 PHE A O 1
ATOM 1532 N N . HIS A 1 195 ? -11.841 0.299 -2.159 1.00 94.75 195 HIS A N 1
ATOM 1533 C CA . HIS A 1 195 ? -12.039 -0.570 -3.317 1.00 94.75 195 HIS A CA 1
ATOM 1534 C C . HIS A 1 195 ? -10.997 -1.698 -3.369 1.00 94.75 195 HIS A C 1
ATOM 1536 O O . HIS A 1 195 ? -11.351 -2.853 -3.609 1.00 94.75 195 HIS A O 1
ATOM 1542 N N . LEU A 1 196 ? -9.726 -1.396 -3.092 1.00 95.75 196 LEU A N 1
ATOM 1543 C CA . LEU A 1 196 ? -8.662 -2.399 -3.036 1.00 95.75 196 LEU A CA 1
ATOM 1544 C C . LEU A 1 196 ? -8.840 -3.392 -1.886 1.00 95.75 196 LEU A C 1
ATOM 1546 O O . LEU A 1 196 ? -8.682 -4.590 -2.105 1.00 95.75 196 LEU A O 1
ATOM 1550 N N . ILE A 1 197 ? -9.206 -2.924 -0.687 1.00 95.56 197 ILE A N 1
ATOM 1551 C CA . ILE A 1 197 ? -9.520 -3.801 0.454 1.00 95.56 197 ILE A CA 1
ATOM 1552 C C . ILE A 1 197 ? -10.687 -4.727 0.105 1.00 95.56 197 ILE A C 1
ATOM 1554 O O . ILE A 1 197 ? -10.636 -5.926 0.358 1.00 95.56 197 ILE A O 1
ATOM 1558 N N . LYS A 1 198 ? -11.735 -4.193 -0.523 1.00 94.31 198 LYS A N 1
ATOM 1559 C CA . LYS A 1 198 ? -12.886 -4.987 -0.952 1.00 94.31 198 LYS A CA 1
ATOM 1560 C C . LYS A 1 198 ? -12.503 -6.012 -2.019 1.00 94.31 198 LYS A C 1
ATOM 1562 O O . LYS A 1 198 ? -12.963 -7.149 -1.964 1.00 94.31 198 LYS A O 1
ATOM 1567 N N . SER A 1 199 ? -11.669 -5.626 -2.985 1.00 94.50 199 SER A N 1
ATOM 1568 C CA . SER A 1 199 ? -11.169 -6.540 -4.017 1.00 94.50 199 SER A CA 1
ATOM 1569 C C . SER A 1 199 ? -10.301 -7.649 -3.415 1.00 94.50 199 SER A C 1
ATOM 1571 O O . SER A 1 199 ? -10.415 -8.807 -3.830 1.00 94.50 199 SER A O 1
ATOM 1573 N N . SER A 1 200 ? -9.487 -7.325 -2.401 1.00 95.50 200 SER A N 1
ATOM 1574 C CA . SER A 1 200 ? -8.551 -8.266 -1.780 1.00 95.50 200 SER A CA 1
ATOM 1575 C C . SER A 1 200 ? -9.210 -9.417 -1.030 1.00 95.50 200 SER A C 1
ATOM 1577 O O . SER A 1 200 ? -8.600 -10.477 -0.918 1.00 95.50 200 SER A O 1
ATOM 1579 N N . LEU A 1 201 ? -10.485 -9.287 -0.656 1.00 93.88 201 LEU A N 1
ATOM 1580 C CA . LEU A 1 201 ? -11.284 -10.386 -0.101 1.00 93.88 201 LEU A CA 1
ATOM 1581 C C . LEU A 1 201 ? -11.356 -11.611 -1.030 1.00 93.88 201 LEU A C 1
ATOM 1583 O O . LEU A 1 201 ? -11.489 -12.735 -0.557 1.00 93.88 201 LEU A O 1
ATOM 1587 N N . ASN A 1 202 ? -11.229 -11.411 -2.346 1.00 92.94 202 ASN A N 1
ATOM 1588 C CA . ASN A 1 202 ? -11.236 -12.496 -3.332 1.00 92.94 202 ASN A CA 1
ATOM 1589 C C . ASN A 1 202 ? -9.833 -13.048 -3.647 1.00 92.94 202 ASN A C 1
ATOM 1591 O O . ASN A 1 202 ? -9.686 -13.860 -4.561 1.00 92.94 202 ASN A O 1
ATOM 1595 N N . TRP A 1 203 ? -8.784 -12.560 -2.981 1.00 94.50 203 TRP A N 1
ATOM 1596 C CA . TRP A 1 203 ? -7.399 -12.964 -3.245 1.00 94.50 203 TRP A CA 1
ATOM 1597 C C . TRP A 1 203 ? -6.999 -14.146 -2.358 1.00 94.50 203 TRP A C 1
ATOM 1599 O O . TRP A 1 203 ? -7.658 -14.438 -1.358 1.00 94.50 203 TRP A O 1
ATOM 1609 N N . GLY A 1 204 ? -5.896 -14.823 -2.690 1.00 93.31 204 GLY A N 1
ATOM 1610 C CA . GLY A 1 204 ? -5.395 -15.921 -1.860 1.00 93.31 204 GLY A CA 1
ATOM 1611 C C . GLY A 1 204 ? -4.900 -15.431 -0.492 1.00 93.31 204 GLY A C 1
ATOM 1612 O O . GLY A 1 204 ? -4.382 -14.321 -0.381 1.00 93.31 204 GLY A O 1
ATOM 1613 N N . CYS A 1 205 ? -4.977 -16.267 0.552 1.00 93.44 205 CYS A N 1
ATOM 1614 C CA . CYS A 1 205 ? -4.606 -15.871 1.924 1.00 93.44 205 CYS A CA 1
ATOM 1615 C C . CYS A 1 205 ? -3.194 -15.268 2.021 1.00 93.44 205 CYS A C 1
ATOM 1617 O O . CYS A 1 205 ? -2.975 -14.267 2.700 1.00 93.44 205 CYS A O 1
ATOM 1619 N N . VAL A 1 206 ? -2.226 -15.842 1.296 1.00 93.56 206 VAL A N 1
ATOM 1620 C CA . VAL A 1 206 ? -0.844 -15.336 1.252 1.00 93.56 2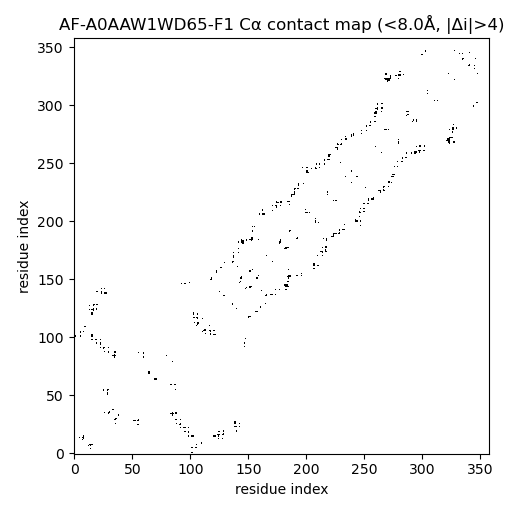06 VAL A CA 1
ATOM 1621 C C . VAL A 1 206 ? -0.782 -13.928 0.656 1.00 93.56 206 VAL A C 1
ATOM 1623 O O . VAL A 1 206 ? -0.056 -13.075 1.163 1.00 93.56 206 VAL A O 1
ATOM 1626 N N . GLU A 1 207 ? -1.540 -13.665 -0.407 1.00 94.88 207 GLU A N 1
ATOM 1627 C CA . GLU A 1 207 ? -1.596 -12.350 -1.051 1.00 94.88 207 GLU A CA 1
ATOM 1628 C C . GLU A 1 207 ? -2.261 -11.328 -0.131 1.00 94.88 207 GLU A C 1
ATOM 1630 O O . GLU A 1 207 ? -1.739 -10.224 0.010 1.00 94.88 207 GLU A O 1
ATOM 1635 N N . GLN A 1 208 ? -3.341 -11.715 0.557 1.00 95.50 208 GLN A N 1
ATOM 1636 C CA . GLN A 1 208 ? -4.017 -10.865 1.538 1.00 95.50 208 GLN A CA 1
ATOM 1637 C C . GLN A 1 208 ? -3.087 -10.477 2.695 1.00 95.50 208 GLN A C 1
ATOM 1639 O O . GLN A 1 208 ? -2.974 -9.296 3.016 1.00 95.50 208 GLN A O 1
ATOM 1644 N N . HIS A 1 209 ? -2.344 -11.419 3.285 1.00 95.00 209 HIS A N 1
ATOM 1645 C CA . HIS A 1 209 ? -1.391 -11.084 4.351 1.00 95.00 209 HIS A CA 1
ATOM 1646 C C . HIS A 1 209 ? -0.278 -10.145 3.868 1.00 95.00 209 HIS A C 1
ATOM 1648 O O . HIS A 1 209 ? 0.07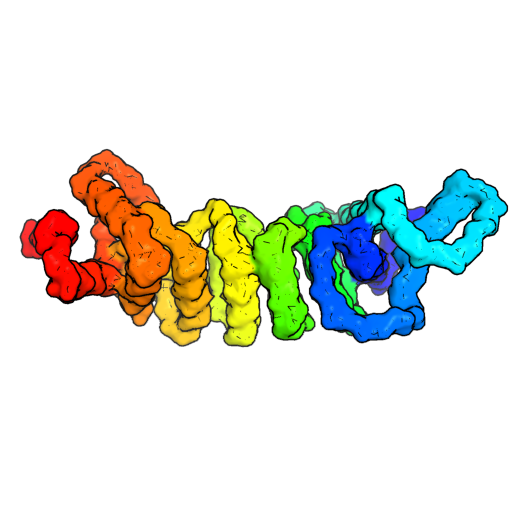9 -9.190 4.563 1.00 95.00 209 HIS A O 1
ATOM 1654 N N . LYS A 1 210 ? 0.264 -10.372 2.662 1.00 96.12 210 LYS A N 1
ATOM 1655 C CA . LYS A 1 210 ? 1.271 -9.476 2.071 1.00 96.12 210 LYS A CA 1
ATOM 1656 C C . LYS A 1 210 ? 0.690 -8.078 1.806 1.00 96.12 210 LYS A C 1
ATOM 1658 O O . LYS A 1 210 ? 1.341 -7.087 2.135 1.00 96.12 210 LYS A O 1
ATOM 1663 N N . PHE A 1 211 ? -0.529 -8.003 1.270 1.00 96.94 211 PHE A N 1
ATOM 1664 C CA . PHE A 1 211 ? -1.281 -6.766 1.043 1.00 96.94 211 PHE A CA 1
ATOM 1665 C C . PHE A 1 211 ? -1.455 -5.973 2.342 1.00 96.94 211 PHE A C 1
ATOM 1667 O O . PHE A 1 211 ? -1.073 -4.803 2.404 1.00 96.94 211 PHE A O 1
ATOM 1674 N N . TRP A 1 212 ? -1.927 -6.630 3.406 1.00 96.00 212 TRP A N 1
ATOM 1675 C CA . TRP A 1 212 ? -2.102 -6.005 4.718 1.00 96.00 212 TRP A CA 1
ATOM 1676 C C . TRP A 1 212 ? -0.780 -5.607 5.382 1.00 96.00 212 TRP A C 1
ATOM 1678 O O . TRP A 1 212 ? -0.738 -4.691 6.203 1.00 96.00 212 TRP A O 1
ATOM 1688 N N . GLY A 1 213 ? 0.332 -6.248 5.021 1.00 94.12 213 GLY A N 1
ATOM 1689 C CA . GLY A 1 213 ? 1.670 -5.773 5.367 1.00 94.12 213 GLY A CA 1
ATOM 1690 C C . GLY A 1 213 ? 1.960 -4.387 4.786 1.00 94.12 213 GLY A C 1
ATOM 1691 O O . GLY A 1 213 ? 2.339 -3.485 5.525 1.00 94.12 213 GLY A O 1
ATOM 1692 N N . LEU A 1 214 ? 1.736 -4.206 3.481 1.00 95.75 214 LEU A N 1
ATOM 1693 C CA . LEU A 1 214 ? 2.013 -2.943 2.787 1.00 95.75 214 LEU A CA 1
ATOM 1694 C C . LEU A 1 214 ? 1.058 -1.820 3.210 1.00 95.75 214 LEU A C 1
ATOM 1696 O O . LEU A 1 214 ? 1.508 -0.707 3.477 1.00 95.75 214 LEU A O 1
ATOM 1700 N N . ILE A 1 215 ? -0.246 -2.105 3.296 1.00 95.25 215 ILE A N 1
ATOM 1701 C CA . ILE A 1 215 ? -1.257 -1.080 3.595 1.00 95.25 215 ILE A CA 1
ATOM 1702 C C . ILE A 1 215 ? -1.045 -0.467 4.980 1.00 95.25 215 ILE A C 1
ATOM 1704 O O . ILE A 1 215 ? -1.174 0.742 5.147 1.00 95.25 215 ILE A O 1
ATOM 1708 N N . ARG A 1 216 ? -0.628 -1.270 5.967 1.00 93.06 216 ARG A N 1
ATOM 1709 C CA . ARG A 1 216 ? -0.321 -0.780 7.315 1.00 93.06 216 ARG A CA 1
ATOM 1710 C C . ARG A 1 216 ? 0.865 0.172 7.310 1.00 93.06 216 ARG A C 1
ATOM 1712 O O . ARG A 1 216 ? 0.794 1.213 7.954 1.00 93.06 216 ARG A O 1
ATOM 1719 N N . SER A 1 217 ? 1.927 -0.156 6.574 1.00 93.12 217 SER A N 1
ATOM 1720 C CA . SER A 1 217 ? 3.098 0.718 6.443 1.00 93.12 217 SER A CA 1
ATOM 1721 C C . SER A 1 217 ? 2.755 2.057 5.797 1.00 93.12 217 SER A C 1
ATOM 1723 O O . SER A 1 217 ? 3.352 3.070 6.151 1.00 93.12 217 SER A O 1
ATOM 1725 N N . GLU A 1 218 ? 1.796 2.078 4.869 1.00 93.81 218 GLU A N 1
ATOM 1726 C CA . GLU A 1 218 ? 1.403 3.312 4.191 1.00 93.81 218 GLU A CA 1
ATOM 1727 C C . GLU A 1 218 ? 0.458 4.164 5.028 1.00 93.81 218 GLU A C 1
ATOM 1729 O O . GLU A 1 218 ? 0.694 5.365 5.190 1.00 93.81 218 GLU A O 1
ATOM 1734 N N . LEU A 1 219 ? -0.583 3.532 5.577 1.00 92.31 219 LEU A N 1
ATOM 1735 C CA . LEU A 1 219 ? -1.660 4.212 6.284 1.00 92.31 219 LEU A CA 1
ATOM 1736 C C . LEU A 1 219 ? -1.268 4.668 7.686 1.00 92.31 219 LEU A C 1
ATOM 1738 O O . LEU A 1 219 ? -1.778 5.692 8.147 1.00 92.31 219 LEU A O 1
ATOM 1742 N N . SER A 1 220 ? -0.344 3.962 8.345 1.00 83.88 220 SER A N 1
ATOM 1743 C CA . SER A 1 220 ? 0.177 4.364 9.650 1.00 83.88 220 SER A CA 1
ATOM 1744 C C . SER A 1 220 ? 0.852 5.736 9.546 1.00 83.88 220 SER A C 1
ATOM 1746 O O . SER A 1 220 ? 1.868 5.903 8.870 1.00 83.88 220 SER A O 1
ATOM 1748 N N . GLY A 1 221 ? 0.267 6.744 10.197 1.00 76.88 221 GLY A N 1
ATOM 1749 C CA . GLY A 1 221 ? 0.745 8.130 10.136 1.00 76.88 221 GLY A CA 1
ATOM 1750 C C . GLY A 1 221 ? 0.471 8.847 8.805 1.00 76.88 221 GLY A C 1
ATOM 1751 O O . GLY A 1 221 ? 1.128 9.843 8.508 1.00 76.88 221 GLY A O 1
ATOM 1752 N N . SER A 1 222 ? -0.454 8.344 7.981 1.00 84.69 222 SER A N 1
ATOM 1753 C CA . SER A 1 222 ? -0.954 9.058 6.796 1.00 84.69 222 SER A CA 1
ATOM 1754 C C . SER A 1 222 ? -2.095 10.024 7.144 1.00 84.69 222 SER A C 1
ATOM 1756 O O . SER A 1 222 ? -2.637 9.992 8.246 1.00 84.69 222 SER A O 1
ATOM 1758 N N . LYS A 1 223 ? -2.479 10.871 6.181 1.00 87.19 223 LYS A N 1
ATOM 1759 C CA . LYS A 1 223 ? -3.660 11.750 6.275 1.00 87.19 223 LYS A CA 1
ATOM 1760 C C . LYS A 1 223 ? -4.960 11.071 5.828 1.00 87.19 223 LYS A C 1
ATOM 1762 O O . LYS A 1 223 ? -5.997 11.727 5.774 1.00 87.19 223 LYS A O 1
ATOM 1767 N N . VAL A 1 224 ? -4.902 9.793 5.453 1.00 90.12 224 VAL A N 1
ATOM 1768 C CA . VAL A 1 224 ? -6.079 9.043 5.012 1.00 90.12 224 VAL A CA 1
ATOM 1769 C C . VAL A 1 224 ? -7.048 8.895 6.181 1.00 90.12 224 VAL A C 1
ATOM 1771 O O . VAL A 1 224 ? -6.638 8.601 7.302 1.00 90.12 224 VAL A O 1
ATOM 1774 N N . GLN A 1 225 ? -8.339 9.058 5.896 1.00 91.81 225 GLN A N 1
ATOM 1775 C CA . GLN A 1 225 ? -9.427 8.860 6.856 1.00 91.81 225 GLN A CA 1
ATOM 1776 C C . GLN A 1 225 ? -9.625 7.364 7.131 1.00 91.81 225 GLN A C 1
ATOM 1778 O O . GLN A 1 225 ? -10.501 6.716 6.551 1.00 91.81 225 GLN A O 1
ATOM 1783 N N . VAL A 1 226 ? -8.774 6.793 7.986 1.00 93.12 226 VAL A N 1
ATOM 1784 C CA . VAL A 1 226 ? -8.826 5.376 8.386 1.00 93.12 226 VAL A CA 1
ATOM 1785 C C . VAL A 1 226 ? -10.189 5.031 8.991 1.00 93.12 226 VAL A C 1
ATOM 1787 O O . VAL A 1 226 ? -10.723 3.951 8.747 1.00 93.12 226 VAL A O 1
ATOM 1790 N N . GLU A 1 227 ? -10.794 5.971 9.713 1.00 94.19 227 GLU A N 1
ATOM 1791 C CA . GLU A 1 227 ? -12.138 5.866 10.268 1.00 94.19 227 GLU A CA 1
ATOM 1792 C C . GLU A 1 227 ? -13.203 5.591 9.197 1.00 94.19 227 GLU A C 1
ATOM 1794 O O . GLU A 1 227 ? -14.065 4.735 9.398 1.00 94.19 227 GLU A O 1
ATOM 1799 N N . LYS A 1 228 ? -13.104 6.240 8.028 1.00 93.75 228 LYS A N 1
ATOM 1800 C CA . LYS A 1 228 ? -14.034 6.050 6.909 1.00 93.75 228 LYS A CA 1
ATOM 1801 C C . LYS A 1 228 ? -13.856 4.664 6.290 1.00 93.75 228 LYS A C 1
ATOM 1803 O O . LYS A 1 228 ? -14.850 3.988 6.049 1.00 93.75 228 LYS A O 1
ATOM 1808 N N . VAL A 1 229 ? -12.613 4.201 6.124 1.00 94.00 229 VAL A N 1
ATOM 1809 C CA . VAL A 1 229 ? -12.315 2.843 5.625 1.00 94.00 229 VAL A CA 1
ATOM 1810 C C . VAL A 1 229 ? -12.898 1.768 6.544 1.00 94.00 229 VAL A C 1
ATOM 1812 O O . VAL A 1 229 ? -13.522 0.821 6.067 1.00 94.00 229 VAL A O 1
ATOM 1815 N N . ILE A 1 230 ? -12.702 1.905 7.861 1.00 94.31 230 ILE A N 1
ATOM 1816 C CA . ILE A 1 230 ? -13.211 0.943 8.848 1.00 94.31 230 ILE A CA 1
ATOM 1817 C C . ILE A 1 230 ? -14.740 0.921 8.818 1.00 94.31 230 ILE A C 1
ATOM 1819 O O . ILE A 1 230 ? -15.328 -0.156 8.751 1.00 94.31 230 ILE A O 1
ATOM 1823 N N . LEU A 1 231 ? -15.389 2.089 8.828 1.00 92.62 231 LEU A N 1
ATOM 1824 C CA . LEU A 1 231 ? -16.846 2.164 8.744 1.00 92.62 231 LEU A CA 1
ATOM 1825 C C . LEU A 1 231 ? -17.352 1.497 7.464 1.00 92.62 231 LEU A C 1
ATOM 1827 O O . LEU A 1 231 ? -18.129 0.549 7.542 1.00 92.62 231 LEU A O 1
ATOM 1831 N N . GLU A 1 232 ? -16.872 1.919 6.295 1.00 92.88 232 GLU A N 1
ATOM 1832 C CA . GLU A 1 232 ? -17.317 1.359 5.016 1.00 92.88 232 GLU A CA 1
ATOM 1833 C C . GLU A 1 232 ? -17.139 -0.164 4.955 1.00 92.88 232 GLU A C 1
ATOM 1835 O O . GLU A 1 232 ? -18.023 -0.859 4.455 1.00 92.88 232 GLU A O 1
ATOM 1840 N N . PHE A 1 233 ? -16.054 -0.703 5.523 1.00 93.69 233 PHE A N 1
ATOM 1841 C CA . PHE A 1 233 ? -15.819 -2.146 5.586 1.00 93.69 233 PHE A CA 1
ATOM 1842 C C . PHE A 1 233 ? -16.819 -2.873 6.484 1.00 93.69 233 PHE A C 1
ATOM 1844 O O . PHE A 1 233 ? -17.433 -3.851 6.060 1.00 93.69 233 PHE A O 1
ATOM 1851 N N . PHE A 1 234 ? -17.012 -2.402 7.718 1.00 91.94 234 PHE A N 1
ATOM 1852 C CA . PHE A 1 234 ? -17.896 -3.066 8.678 1.00 91.94 234 PHE A CA 1
ATOM 1853 C C . PHE A 1 234 ? -19.383 -2.957 8.307 1.00 91.94 234 PHE A C 1
ATOM 1855 O O . PHE A 1 234 ? -20.175 -3.807 8.720 1.00 91.94 234 PHE A O 1
ATOM 1862 N N . TYR A 1 235 ? -19.743 -1.954 7.500 1.00 89.69 235 TYR A N 1
ATOM 1863 C CA . TYR A 1 235 ? -21.075 -1.763 6.924 1.00 89.69 235 TYR A CA 1
ATOM 1864 C C . TYR A 1 235 ? -21.273 -2.456 5.561 1.00 89.69 235 TYR A C 1
ATOM 1866 O O . TYR A 1 235 ? -22.345 -2.332 4.964 1.00 89.69 235 TYR A O 1
ATOM 1874 N N . LEU A 1 236 ? -20.298 -3.229 5.062 1.00 85.75 236 LEU A N 1
ATOM 1875 C CA . LEU A 1 236 ? -20.513 -4.077 3.890 1.00 85.75 236 LEU A CA 1
ATOM 1876 C C . LEU A 1 236 ? -21.648 -5.076 4.159 1.00 85.75 236 LEU A C 1
ATOM 1878 O O . LEU A 1 236 ? -21.646 -5.818 5.144 1.00 85.75 236 LEU A O 1
ATOM 1882 N N . ASN A 1 237 ? -22.623 -5.120 3.248 1.00 70.25 237 ASN A N 1
ATOM 1883 C CA . ASN A 1 237 ? -23.739 -6.058 3.329 1.00 70.25 237 ASN A CA 1
ATOM 1884 C C . ASN A 1 237 ? -23.217 -7.503 3.357 1.00 70.25 237 ASN A C 1
ATOM 1886 O O . ASN A 1 237 ? -22.677 -7.976 2.359 1.00 70.25 237 ASN A O 1
ATOM 1890 N N . LYS A 1 238 ? -23.455 -8.199 4.479 1.00 72.31 238 LYS A N 1
ATOM 1891 C CA . LYS A 1 238 ? -23.057 -9.594 4.747 1.00 72.31 238 LYS A CA 1
ATOM 1892 C C . LYS A 1 238 ? -21.541 -9.823 4.696 1.00 72.31 238 LYS A C 1
ATOM 1894 O O . LYS A 1 238 ? -21.021 -10.408 3.750 1.00 72.31 238 LYS A O 1
ATOM 1899 N N . LEU A 1 239 ? -20.852 -9.425 5.763 1.00 84.88 239 LEU A N 1
ATOM 1900 C CA . LEU A 1 239 ? -19.501 -9.909 6.046 1.00 84.88 239 LEU A CA 1
ATOM 1901 C C . LEU A 1 239 ? -19.540 -11.412 6.338 1.00 84.88 239 LEU A C 1
ATOM 1903 O O . LEU A 1 239 ? -20.173 -11.844 7.301 1.00 84.88 239 LEU A O 1
ATOM 1907 N N . ASP A 1 240 ? -18.868 -12.191 5.496 1.00 87.69 240 ASP A N 1
ATOM 1908 C CA . ASP A 1 240 ? -18.603 -13.605 5.748 1.00 87.69 240 ASP A CA 1
ATOM 1909 C C . ASP A 1 240 ? -17.395 -13.735 6.681 1.00 87.69 240 ASP A C 1
ATOM 1911 O O . ASP A 1 240 ? -16.364 -13.096 6.454 1.00 87.69 240 ASP A O 1
ATOM 1915 N N . GLU A 1 241 ? -17.525 -14.541 7.734 1.00 87.00 241 GLU A N 1
ATOM 1916 C CA . GLU A 1 241 ? -16.502 -14.683 8.774 1.00 87.00 241 GLU A CA 1
ATOM 1917 C C . GLU A 1 241 ? -15.178 -15.219 8.212 1.00 87.00 241 GLU A C 1
ATOM 1919 O O . GLU A 1 241 ? -14.116 -14.672 8.501 1.00 87.00 241 GLU A O 1
ATOM 1924 N N . ASN A 1 242 ? -15.230 -16.230 7.342 1.00 87.31 242 ASN A N 1
ATOM 1925 C CA . ASN A 1 242 ? -14.029 -16.886 6.826 1.00 87.31 242 ASN A CA 1
ATOM 1926 C C . ASN A 1 242 ? -13.334 -16.041 5.758 1.00 87.31 242 ASN A C 1
ATOM 1928 O O . ASN A 1 242 ? -12.109 -15.928 5.754 1.00 87.31 242 ASN A O 1
ATOM 1932 N N . VAL A 1 243 ? -14.107 -15.426 4.862 1.00 88.31 243 VAL A N 1
ATOM 1933 C CA . VAL A 1 243 ? -13.570 -14.570 3.795 1.00 88.31 243 VAL A CA 1
ATOM 1934 C C . VAL A 1 243 ? -13.003 -13.270 4.369 1.00 88.31 243 VAL A C 1
ATOM 1936 O O . VAL A 1 243 ? -11.995 -12.767 3.876 1.00 88.31 243 VAL A O 1
ATOM 1939 N N . SER A 1 244 ? -13.618 -12.726 5.423 1.00 92.38 244 SER A N 1
ATOM 1940 C CA . SER A 1 244 ? -13.245 -11.414 5.969 1.00 92.38 244 SER A CA 1
ATOM 1941 C C . SER A 1 244 ? -12.202 -11.478 7.083 1.00 92.38 244 SER A C 1
ATOM 1943 O O . SER A 1 244 ? -11.676 -10.430 7.451 1.00 92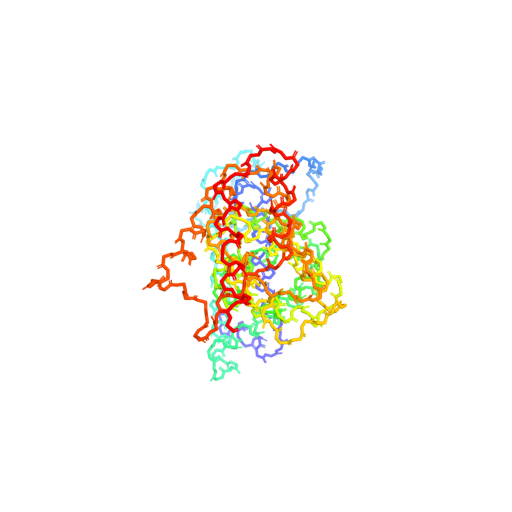.38 244 SER A O 1
ATOM 1945 N N . ALA A 1 245 ? -11.885 -12.660 7.626 1.00 93.88 245 ALA A N 1
ATOM 1946 C CA . ALA A 1 245 ? -11.027 -12.804 8.806 1.00 93.88 245 ALA A CA 1
ATOM 1947 C C . ALA A 1 245 ? -9.674 -12.082 8.672 1.00 93.88 245 ALA A C 1
ATOM 1949 O O . ALA A 1 245 ? -9.308 -11.302 9.549 1.00 93.88 245 ALA A O 1
ATOM 1950 N N . ILE A 1 246 ? -8.963 -12.273 7.552 1.00 95.81 246 ILE A N 1
ATOM 1951 C CA . ILE A 1 246 ? -7.649 -11.642 7.318 1.00 95.81 246 ILE A CA 1
ATOM 1952 C C . ILE A 1 246 ? -7.785 -10.119 7.190 1.00 95.81 246 ILE A C 1
ATOM 1954 O O . ILE A 1 246 ? -6.936 -9.370 7.672 1.00 95.81 246 ILE A O 1
ATOM 1958 N N . ALA A 1 247 ? -8.864 -9.642 6.566 1.00 95.69 247 ALA A N 1
ATOM 1959 C CA . ALA A 1 247 ? -9.133 -8.214 6.458 1.00 95.69 247 ALA A CA 1
ATOM 1960 C C . ALA A 1 247 ? -9.462 -7.580 7.812 1.00 95.69 247 ALA A C 1
ATOM 1962 O O . ALA A 1 247 ? -8.949 -6.509 8.127 1.00 95.69 247 ALA A O 1
ATOM 1963 N N . VAL A 1 248 ? -10.249 -8.259 8.646 1.00 95.75 248 VAL A N 1
ATOM 1964 C CA . VAL A 1 248 ? -10.561 -7.812 10.008 1.00 95.75 248 VAL A CA 1
ATOM 1965 C C . VAL A 1 248 ? -9.316 -7.813 10.889 1.00 95.75 248 VAL A C 1
ATOM 1967 O O . VAL A 1 248 ? -9.088 -6.841 11.605 1.00 95.75 248 VAL A O 1
ATOM 1970 N N . GLU A 1 249 ? -8.473 -8.843 10.799 1.00 95.94 249 GLU A N 1
ATOM 1971 C CA . GLU A 1 249 ? -7.167 -8.870 11.464 1.00 95.94 249 GLU A CA 1
ATOM 1972 C C . GLU A 1 249 ? -6.302 -7.681 11.013 1.00 95.94 249 GLU A C 1
ATOM 1974 O O . GLU A 1 249 ? -5.759 -6.944 11.837 1.00 95.94 249 GLU A O 1
ATOM 1979 N N . GLY A 1 250 ? -6.220 -7.442 9.702 1.00 96.19 250 GLY A N 1
ATOM 1980 C CA . GLY A 1 250 ? -5.480 -6.324 9.127 1.00 96.19 250 GLY A CA 1
ATOM 1981 C C . GLY A 1 250 ? -5.967 -4.958 9.619 1.00 96.19 250 GLY A C 1
ATOM 1982 O O . GLY A 1 250 ? -5.146 -4.123 10.010 1.00 96.19 250 GLY A O 1
ATOM 1983 N N . LEU A 1 251 ? -7.287 -4.750 9.665 1.00 96.25 251 LEU A N 1
ATOM 1984 C CA . LEU A 1 251 ? -7.915 -3.543 10.208 1.00 96.25 251 LEU A CA 1
ATOM 1985 C C . LEU A 1 251 ? -7.668 -3.394 11.710 1.00 96.25 251 LEU A C 1
ATOM 1987 O O . LEU A 1 251 ? -7.376 -2.291 12.157 1.00 96.25 251 LEU A O 1
ATOM 1991 N N . LEU A 1 252 ? -7.717 -4.483 12.481 1.00 96.00 252 LEU A N 1
ATOM 1992 C CA . LEU A 1 252 ? -7.452 -4.461 13.921 1.00 96.00 252 LEU A CA 1
ATOM 1993 C C . LEU A 1 252 ? -6.020 -3.996 14.188 1.00 96.00 252 LEU A C 1
ATOM 1995 O O . LEU A 1 252 ? -5.779 -3.110 15.008 1.00 96.00 252 LEU A O 1
ATOM 1999 N N . VAL A 1 253 ? -5.054 -4.568 13.466 1.00 95.25 253 VAL A N 1
ATOM 2000 C CA . VAL A 1 253 ? -3.649 -4.179 13.601 1.00 95.25 253 VAL A CA 1
ATOM 2001 C C . VAL A 1 253 ? -3.429 -2.743 13.121 1.00 95.25 253 VAL A C 1
ATOM 2003 O O . VAL A 1 253 ? -2.671 -2.015 13.757 1.00 95.25 253 VAL A O 1
ATOM 2006 N N . LEU A 1 254 ? -4.107 -2.306 12.055 1.00 94.81 254 LEU A N 1
ATOM 2007 C CA . LEU A 1 254 ? -4.065 -0.914 11.604 1.00 94.81 254 LEU A CA 1
ATOM 2008 C C . LEU A 1 254 ? -4.597 0.047 12.679 1.00 94.81 254 LEU A C 1
ATOM 2010 O O . LEU A 1 254 ? -3.902 0.998 13.027 1.00 94.81 254 LEU A O 1
ATOM 2014 N N . SER A 1 255 ? -5.770 -0.227 13.258 1.00 94.50 255 SER A N 1
ATOM 2015 C CA . SER A 1 255 ? -6.343 0.571 14.352 1.00 94.50 255 SER A CA 1
ATOM 2016 C C . SER A 1 255 ? -5.398 0.656 15.550 1.00 94.50 255 SER A C 1
ATOM 2018 O O . SER A 1 255 ? -5.237 1.725 16.133 1.00 94.50 255 SER A O 1
ATOM 2020 N N . ASN A 1 256 ? -4.704 -0.437 15.869 1.00 92.31 256 ASN A N 1
ATOM 2021 C CA . ASN A 1 256 ? -3.720 -0.487 16.951 1.00 92.31 256 ASN A CA 1
ATOM 2022 C C . ASN A 1 256 ? -2.452 0.344 16.680 1.00 92.31 256 ASN A C 1
ATOM 2024 O O . ASN A 1 256 ? -1.747 0.693 17.628 1.00 92.31 256 ASN A O 1
ATOM 2028 N N . CYS A 1 257 ? -2.142 0.644 15.416 1.00 90.12 257 CYS A N 1
ATOM 2029 C CA . CYS A 1 257 ? -1.046 1.534 15.019 1.00 90.12 257 CYS A CA 1
ATOM 2030 C C . CYS A 1 257 ? -1.474 3.010 14.951 1.00 90.12 257 CYS A C 1
ATOM 2032 O O . CYS A 1 257 ? -0.616 3.893 14.942 1.00 90.12 257 CYS A O 1
ATOM 2034 N N . CYS A 1 258 ? -2.777 3.290 14.910 1.00 91.69 258 CYS A N 1
ATOM 2035 C CA . CYS A 1 258 ? -3.317 4.643 14.870 1.00 91.69 258 CYS A CA 1
ATOM 2036 C C . CYS A 1 258 ? -3.554 5.199 16.286 1.00 91.69 258 CYS A C 1
ATOM 2038 O O . CYS A 1 258 ? -3.976 4.462 17.184 1.00 91.69 258 CYS A O 1
ATOM 2040 N N . PRO A 1 259 ? -3.322 6.505 16.511 1.00 92.25 259 PRO A N 1
ATOM 2041 C CA . PRO A 1 259 ? -3.727 7.151 17.752 1.00 92.25 259 PRO A CA 1
ATOM 2042 C C . PRO A 1 259 ? -5.265 7.216 17.851 1.00 92.25 259 PRO A C 1
ATOM 2044 O O . PRO A 1 259 ? -5.927 7.362 16.820 1.00 92.25 259 PRO A O 1
ATOM 2047 N N . PRO A 1 260 ? -5.850 7.148 19.064 1.00 95.25 260 PRO A N 1
ATOM 2048 C CA . PRO A 1 260 ? -7.298 7.207 19.269 1.00 95.25 260 PRO A CA 1
ATOM 2049 C C . PRO A 1 260 ? -7.833 8.635 19.067 1.00 95.25 260 PRO A C 1
ATOM 2051 O O . PRO A 1 260 ? -8.160 9.334 20.026 1.00 95.25 260 PRO A O 1
ATOM 2054 N N . THR A 1 261 ? -7.894 9.104 17.820 1.00 94.31 261 THR A N 1
ATOM 2055 C CA . THR A 1 261 ? -8.485 10.407 17.474 1.00 94.31 261 THR A CA 1
ATOM 2056 C C . THR A 1 261 ? -9.999 10.409 17.715 1.00 94.31 261 THR A C 1
ATOM 2058 O O . THR A 1 261 ? -10.617 9.341 17.705 1.00 94.31 261 THR A O 1
ATOM 2061 N N . PRO A 1 262 ? -10.634 11.580 17.911 1.00 94.12 262 PRO A N 1
ATOM 2062 C CA . PRO A 1 262 ? -12.079 11.653 18.126 1.00 94.12 262 PRO A CA 1
ATOM 2063 C C . PRO A 1 262 ? -12.894 11.015 16.997 1.00 94.12 262 PRO A C 1
ATOM 2065 O O . PRO A 1 262 ? -13.893 10.353 17.258 1.00 94.12 262 PRO A O 1
ATOM 2068 N N . GLU A 1 263 ? -12.460 11.183 15.749 1.00 93.75 263 GLU A N 1
ATOM 2069 C CA . GLU A 1 263 ? -13.109 10.637 14.556 1.00 93.75 263 GLU A CA 1
ATOM 2070 C C . GLU A 1 263 ? -13.003 9.109 14.518 1.00 93.75 263 GLU A C 1
ATOM 2072 O O . GLU A 1 263 ? -13.996 8.417 14.292 1.00 93.75 263 GLU A O 1
ATOM 2077 N N . LEU A 1 264 ? -11.815 8.573 14.814 1.00 94.69 264 LEU A N 1
ATOM 2078 C CA . LEU A 1 264 ? -11.571 7.137 14.817 1.00 94.69 264 LEU A CA 1
ATOM 2079 C C . LEU A 1 264 ? -12.262 6.444 15.996 1.00 94.69 264 LEU A C 1
ATOM 2081 O O . LEU A 1 264 ? -12.888 5.404 15.811 1.00 94.69 264 LEU A O 1
ATOM 2085 N N . VAL A 1 265 ? -12.223 7.035 17.193 1.00 95.56 265 VAL A N 1
ATOM 2086 C CA . VAL A 1 265 ? -12.968 6.532 18.357 1.00 95.56 265 VAL A CA 1
ATOM 2087 C C . VAL A 1 265 ? -14.467 6.548 18.073 1.00 95.56 265 VAL A C 1
ATOM 2089 O O . VAL A 1 265 ? -15.131 5.542 18.313 1.00 95.56 265 VAL A O 1
ATOM 2092 N N . ALA A 1 266 ? -14.999 7.633 17.502 1.00 93.50 266 ALA A N 1
ATOM 2093 C CA . ALA A 1 266 ? -16.404 7.697 17.111 1.00 93.50 266 ALA A CA 1
ATOM 2094 C C . ALA A 1 266 ? -16.765 6.581 16.122 1.00 93.50 266 ALA A C 1
ATOM 2096 O O . ALA A 1 266 ? -17.766 5.900 16.327 1.00 93.50 266 ALA A O 1
ATOM 2097 N N . ALA A 1 267 ? -15.929 6.343 15.106 1.00 94.56 267 ALA A N 1
ATOM 2098 C CA . ALA A 1 267 ? -16.125 5.257 14.152 1.00 94.56 267 ALA A CA 1
ATOM 2099 C C . ALA A 1 267 ? -16.171 3.879 14.825 1.00 94.56 267 ALA A C 1
ATOM 2101 O O . ALA A 1 267 ? -17.101 3.121 14.565 1.00 94.56 267 ALA A O 1
ATOM 2102 N N . ILE A 1 268 ? -15.232 3.575 15.732 1.00 95.50 268 ILE A N 1
ATOM 2103 C CA . ILE A 1 268 ? -15.221 2.315 16.498 1.00 95.50 268 ILE A CA 1
ATOM 2104 C C . ILE A 1 268 ? -16.484 2.168 17.359 1.00 95.50 268 ILE A C 1
ATOM 2106 O O . ILE A 1 268 ? -17.083 1.092 17.413 1.00 95.50 268 ILE A O 1
ATOM 2110 N N . MET A 1 269 ? -16.921 3.253 18.003 1.00 93.81 269 MET A N 1
ATOM 2111 C CA . MET A 1 269 ? -18.096 3.254 18.876 1.00 93.81 269 MET A CA 1
ATOM 2112 C C . MET A 1 269 ? -19.417 3.057 18.126 1.00 93.81 269 MET A C 1
ATOM 2114 O O . MET A 1 269 ? -20.389 2.643 18.750 1.00 93.81 269 MET A O 1
ATOM 2118 N N . VAL A 1 270 ? -19.482 3.316 16.817 1.00 92.19 270 VAL A N 1
ATOM 2119 C CA . VAL A 1 270 ? -20.705 3.159 16.001 1.00 92.19 270 VAL A CA 1
ATOM 2120 C C . VAL A 1 270 ? -20.646 1.971 15.036 1.00 92.19 270 VAL A C 1
ATOM 2122 O O . VAL A 1 270 ? -21.482 1.859 14.136 1.00 92.19 270 VAL A O 1
ATOM 2125 N N . LEU A 1 271 ? -19.668 1.071 15.195 1.00 91.88 271 LEU A N 1
ATOM 2126 C CA . LEU A 1 271 ? -19.607 -0.141 14.379 1.00 91.88 271 LEU A CA 1
ATOM 2127 C C . LEU A 1 271 ? -20.817 -1.046 14.643 1.00 91.88 271 LEU A C 1
ATOM 2129 O O . LEU A 1 271 ? -21.225 -1.214 15.800 1.00 91.88 271 LEU A O 1
ATOM 2133 N N . PRO A 1 272 ? -21.363 -1.696 13.601 1.00 88.88 272 PRO A N 1
ATOM 2134 C CA . PRO A 1 272 ? -22.445 -2.647 13.772 1.00 88.88 272 PRO A CA 1
ATOM 2135 C C . PRO A 1 272 ? -21.988 -3.834 14.626 1.00 88.88 272 PRO A C 1
ATOM 2137 O O . PRO A 1 272 ? -20.843 -4.279 14.558 1.00 88.88 272 PRO A O 1
ATOM 2140 N N . ASN A 1 273 ? -22.912 -4.391 15.408 1.00 83.12 273 ASN A N 1
ATOM 2141 C CA . ASN A 1 273 ? -22.679 -5.657 16.101 1.00 83.12 273 ASN A CA 1
ATOM 2142 C C . ASN A 1 273 ? -22.861 -6.794 15.078 1.00 83.12 273 ASN A C 1
ATOM 2144 O O . ASN A 1 273 ? -23.970 -7.295 14.899 1.00 83.12 273 ASN A O 1
ATOM 2148 N N . ASN A 1 274 ? -21.798 -7.124 14.342 1.00 85.06 274 ASN A N 1
ATOM 2149 C CA . ASN A 1 274 ? -21.794 -8.156 13.298 1.00 85.06 274 ASN A CA 1
ATOM 2150 C C . ASN A 1 274 ? -21.186 -9.474 13.820 1.00 85.06 274 ASN A C 1
ATOM 2152 O O . ASN A 1 274 ? -21.316 -9.763 15.004 1.00 85.06 274 ASN A O 1
ATOM 2156 N N . VAL A 1 275 ? -20.579 -10.304 12.965 1.00 86.38 275 VAL A N 1
ATOM 2157 C CA . VAL A 1 275 ? -19.903 -11.548 13.393 1.00 86.38 275 VAL A CA 1
ATOM 2158 C C . VAL A 1 275 ? -18.596 -11.289 14.163 1.00 86.38 275 VAL A C 1
ATOM 2160 O O . VAL A 1 275 ? -18.177 -12.121 14.955 1.00 86.38 275 VAL A O 1
ATOM 2163 N N . PHE A 1 276 ? -17.998 -10.103 14.024 1.00 89.88 276 PHE A N 1
ATOM 2164 C CA . PHE A 1 276 ? -16.750 -9.690 14.677 1.00 89.88 276 PHE A CA 1
ATOM 2165 C C . PHE A 1 276 ? -17.008 -8.708 15.832 1.00 89.88 276 PHE A C 1
ATOM 2167 O O . PHE A 1 276 ? -16.446 -7.613 15.884 1.00 89.88 276 PHE A O 1
ATOM 2174 N N . GLN A 1 277 ? -17.884 -9.081 16.769 1.00 89.31 277 GLN A N 1
ATOM 2175 C CA . GLN A 1 277 ? -18.332 -8.191 17.857 1.00 89.31 277 GLN A CA 1
ATOM 2176 C C . GLN A 1 277 ? -17.205 -7.755 18.802 1.00 89.31 277 GLN A C 1
ATOM 2178 O O . GLN A 1 277 ? -17.278 -6.671 19.382 1.00 89.31 277 GLN A O 1
ATOM 2183 N N . ASP A 1 278 ? -16.154 -8.566 18.921 1.00 93.31 278 ASP A N 1
ATOM 2184 C CA . ASP A 1 278 ? -15.011 -8.303 19.799 1.00 93.31 278 ASP A CA 1
ATOM 2185 C C . ASP A 1 278 ? -13.986 -7.334 19.196 1.00 93.31 278 ASP A C 1
ATOM 2187 O O . ASP A 1 278 ? -13.056 -6.913 19.886 1.00 93.31 278 ASP A O 1
ATOM 2191 N N . PHE A 1 279 ? -14.170 -6.912 17.939 1.00 95.50 279 PHE A N 1
ATOM 2192 C CA . PHE A 1 279 ? -13.268 -5.970 17.277 1.00 95.50 279 PHE A CA 1
ATOM 2193 C C . PHE A 1 279 ? -13.145 -4.649 18.048 1.00 95.50 279 PHE A C 1
ATOM 2195 O O . PHE A 1 279 ? -12.042 -4.233 18.402 1.00 95.50 279 PHE A O 1
ATOM 2202 N N . ALA A 1 280 ? -14.274 -3.999 18.349 1.00 95.44 280 ALA A N 1
ATOM 2203 C CA . ALA A 1 280 ? -14.269 -2.713 19.042 1.00 95.44 280 ALA A CA 1
ATOM 2204 C C . ALA A 1 280 ? -13.675 -2.812 20.467 1.00 95.44 280 ALA A C 1
ATOM 2206 O O . ALA A 1 280 ? -12.757 -2.044 20.768 1.00 95.44 280 ALA A O 1
ATOM 2207 N N . PRO A 1 281 ? -14.085 -3.770 21.328 1.00 95.06 281 PRO A N 1
ATOM 2208 C CA . PRO A 1 281 ? -13.429 -4.008 22.617 1.00 95.06 281 PRO A CA 1
ATOM 2209 C C . PRO A 1 281 ? -11.918 -4.252 22.523 1.00 95.06 281 PRO A C 1
ATOM 2211 O O . PRO A 1 281 ? -11.164 -3.741 23.355 1.00 95.06 281 PRO A O 1
ATOM 2214 N N . ALA A 1 282 ? -11.455 -5.011 21.525 1.00 96.62 282 ALA A N 1
ATOM 2215 C CA . ALA A 1 282 ? -10.034 -5.302 21.350 1.00 96.62 282 ALA A CA 1
ATOM 2216 C C . ALA A 1 282 ? -9.226 -4.032 21.039 1.00 96.62 282 ALA A C 1
ATOM 2218 O O . ALA A 1 282 ? -8.181 -3.799 21.655 1.00 96.62 282 ALA A O 1
ATOM 2219 N N . VAL A 1 283 ? -9.739 -3.177 20.147 1.00 96.50 283 VAL A N 1
ATOM 2220 C CA . VAL A 1 283 ? -9.128 -1.877 19.823 1.00 96.50 283 VAL A CA 1
ATOM 2221 C C . VAL A 1 283 ? -9.086 -0.969 21.058 1.00 96.50 283 VAL A C 1
ATOM 2223 O O . VAL A 1 283 ? -8.031 -0.430 21.399 1.00 96.50 283 VAL A O 1
ATOM 2226 N N . LEU A 1 284 ? -10.203 -0.844 21.784 1.00 96.06 284 LEU A N 1
ATOM 2227 C CA . LEU A 1 284 ? -10.283 -0.017 22.995 1.00 96.06 284 LEU A CA 1
ATOM 2228 C C . LEU A 1 284 ? -9.318 -0.495 24.089 1.00 96.06 284 LEU A C 1
ATOM 2230 O O . LEU A 1 284 ? -8.625 0.317 24.706 1.00 96.06 284 LEU A O 1
ATOM 2234 N N . THR A 1 285 ? -9.211 -1.813 24.277 1.00 95.19 285 THR A N 1
ATOM 2235 C CA . THR A 1 285 ? -8.260 -2.424 25.218 1.00 95.19 285 THR A CA 1
ATOM 2236 C C . THR A 1 285 ? -6.827 -2.026 24.883 1.00 95.19 285 THR A C 1
ATOM 2238 O O . THR A 1 285 ? -6.064 -1.638 25.770 1.00 95.19 285 THR A O 1
ATOM 2241 N N . LYS A 1 286 ? -6.451 -2.076 23.600 1.00 95.69 286 LYS A N 1
ATOM 2242 C CA . LYS A 1 286 ? -5.109 -1.682 23.170 1.00 95.69 286 LYS A CA 1
ATOM 2243 C C . LYS A 1 286 ? -4.850 -0.198 23.418 1.00 95.69 286 LYS A C 1
ATOM 2245 O O . LYS A 1 286 ? -3.794 0.141 23.956 1.00 95.69 286 LYS A O 1
ATOM 2250 N N . TRP A 1 287 ? -5.793 0.669 23.054 1.00 96.25 287 TRP A N 1
ATOM 2251 C CA . TRP A 1 287 ? -5.638 2.114 23.212 1.00 96.25 287 TRP A CA 1
ATOM 2252 C C . TRP A 1 287 ? -5.602 2.568 24.664 1.00 96.25 287 TRP A C 1
ATOM 2254 O O . TRP A 1 287 ? -4.859 3.500 24.954 1.00 96.25 287 TRP A O 1
ATOM 2264 N N . VAL A 1 288 ? -6.312 1.914 25.588 1.00 94.25 288 VAL A N 1
ATOM 2265 C CA . VAL A 1 288 ? -6.144 2.214 27.019 1.00 94.25 288 VAL A CA 1
ATOM 2266 C C . VAL A 1 288 ? -4.714 1.966 27.468 1.00 94.25 288 VAL A C 1
ATOM 2268 O O . VAL A 1 288 ? -4.150 2.787 28.180 1.00 94.25 288 VAL A O 1
ATOM 2271 N N . VAL A 1 289 ? -4.099 0.865 27.038 1.00 92.06 289 VAL A N 1
ATOM 2272 C CA . VAL A 1 289 ? -2.730 0.546 27.457 1.00 92.06 289 VAL A CA 1
ATOM 2273 C C . VAL A 1 289 ? -1.714 1.494 26.817 1.00 92.06 289 VAL A C 1
ATOM 2275 O O . VAL A 1 289 ? -0.753 1.886 27.472 1.00 92.06 289 VAL A O 1
ATOM 2278 N N . SER A 1 290 ? -1.895 1.863 25.545 1.00 91.56 290 SER A N 1
ATOM 2279 C CA . SER A 1 290 ? -0.893 2.651 24.817 1.00 91.56 290 SER A CA 1
ATOM 2280 C C . SER A 1 290 ? -1.101 4.167 24.874 1.00 91.56 290 SER A C 1
ATOM 2282 O O . SER A 1 290 ? -0.122 4.898 24.811 1.00 91.56 290 SER A O 1
ATOM 2284 N N . ASN A 1 291 ? -2.348 4.647 24.938 1.00 92.00 291 ASN A N 1
ATOM 2285 C CA . ASN A 1 291 ? -2.739 6.054 24.763 1.00 92.00 291 ASN A CA 1
ATOM 2286 C C . ASN A 1 291 ? -3.987 6.421 25.602 1.00 92.00 291 ASN A C 1
ATOM 2288 O O . ASN A 1 291 ? -4.924 7.036 25.086 1.00 92.00 291 ASN A O 1
ATOM 2292 N N . ALA A 1 292 ? -4.009 6.047 26.888 1.00 91.00 292 ALA A N 1
ATOM 2293 C CA . ALA A 1 292 ? -5.173 6.214 27.768 1.00 91.00 292 ALA A CA 1
ATOM 2294 C C . ALA A 1 292 ? -5.777 7.628 27.749 1.00 91.00 292 ALA A C 1
ATOM 2296 O O . ALA A 1 292 ? -6.978 7.770 27.535 1.00 91.00 292 ALA A O 1
ATOM 2297 N N . SER A 1 293 ? -4.965 8.675 27.957 1.00 91.25 293 SER A N 1
ATOM 2298 C CA . SER A 1 293 ? -5.483 10.049 28.067 1.00 91.25 293 SER A CA 1
ATOM 2299 C C . SER A 1 293 ? -6.186 10.484 26.784 1.00 91.25 293 SER A C 1
ATOM 2301 O O . SER A 1 293 ? -7.325 10.933 26.824 1.00 91.25 293 SER A O 1
ATOM 2303 N N . MET A 1 294 ? -5.547 10.250 25.635 1.00 94.38 294 MET A N 1
ATOM 2304 C CA . MET A 1 294 ? -6.094 10.609 24.332 1.00 94.38 294 MET A CA 1
ATOM 2305 C C . MET A 1 294 ? -7.377 9.831 24.026 1.00 94.38 294 MET A C 1
ATOM 2307 O O . MET A 1 294 ? -8.306 10.390 23.449 1.00 94.38 294 MET A O 1
ATOM 2311 N N . LEU A 1 295 ? -7.458 8.562 24.440 1.00 95.06 295 LEU A N 1
ATOM 2312 C CA . LEU A 1 295 ? -8.683 7.782 24.308 1.00 95.06 295 LEU A CA 1
ATOM 2313 C C . LEU A 1 295 ? -9.828 8.394 25.122 1.00 95.06 295 LEU A C 1
ATOM 2315 O O . LEU A 1 295 ? -10.916 8.574 24.581 1.00 95.06 295 LEU A O 1
ATOM 2319 N N . PHE A 1 296 ? -9.602 8.714 26.398 1.00 93.12 296 PHE A N 1
ATOM 2320 C CA . PHE A 1 296 ? -10.655 9.272 27.249 1.00 93.12 296 PHE A CA 1
ATOM 2321 C C . PHE A 1 296 ? -11.074 10.680 26.813 1.00 93.12 296 PHE A C 1
ATOM 2323 O O . PHE A 1 296 ? -12.271 10.960 26.791 1.00 93.12 296 PHE A O 1
ATOM 2330 N N . ASP A 1 297 ? -10.140 11.516 26.352 1.00 93.75 297 ASP A N 1
ATOM 2331 C CA . ASP A 1 297 ? -10.454 12.820 25.752 1.00 93.75 297 ASP A CA 1
ATOM 2332 C C . ASP A 1 297 ? -11.329 12.668 24.495 1.00 93.75 297 ASP A C 1
ATOM 2334 O O . ASP A 1 297 ? -12.296 13.406 24.287 1.00 93.75 297 ASP A O 1
ATOM 2338 N N . SER A 1 298 ? -11.014 11.687 23.645 1.00 94.81 298 SER A N 1
ATOM 2339 C CA . SER A 1 298 ? -11.792 11.378 22.442 1.00 94.81 298 SER A CA 1
ATOM 2340 C C . SER A 1 298 ? -13.169 10.789 22.765 1.00 94.81 298 SER A C 1
ATOM 2342 O O . SER A 1 298 ? -14.146 11.131 22.098 1.00 94.81 298 SER A O 1
ATOM 2344 N N . LEU A 1 299 ? -13.278 9.955 23.805 1.00 93.50 299 LEU A N 1
ATOM 2345 C CA . LEU A 1 299 ? -14.553 9.424 24.298 1.00 93.50 299 LEU A CA 1
ATOM 2346 C C . LEU A 1 299 ? -15.440 10.523 24.897 1.00 93.50 299 LEU A C 1
ATOM 2348 O O . LEU A 1 299 ? -16.644 10.515 24.651 1.00 93.50 299 LEU A O 1
ATOM 2352 N N . ALA A 1 300 ? -14.865 11.483 25.627 1.00 89.88 300 ALA A N 1
ATOM 2353 C CA . ALA A 1 300 ? -15.597 12.637 26.147 1.00 89.88 300 ALA A CA 1
ATOM 2354 C C . ALA A 1 300 ? -16.190 13.470 25.001 1.00 89.88 300 ALA A C 1
ATOM 2356 O O . ALA A 1 300 ? -17.398 13.702 24.965 1.00 89.88 300 ALA A O 1
ATOM 2357 N N . LYS A 1 301 ? -15.376 13.795 23.987 1.00 91.31 301 LYS A N 1
ATOM 2358 C CA . LYS A 1 301 ? -15.839 14.479 22.765 1.00 91.31 301 LYS A CA 1
ATOM 2359 C C . LYS A 1 301 ? -16.916 13.694 22.018 1.00 91.31 301 LYS A C 1
ATOM 2361 O O . LYS A 1 301 ? -17.823 14.287 21.438 1.00 91.31 301 LYS A O 1
ATOM 2366 N N . PHE A 1 302 ? -16.815 12.366 21.985 1.00 89.25 302 PHE A N 1
ATOM 2367 C CA . PHE A 1 302 ? -17.851 11.520 21.399 1.00 89.25 302 PHE A CA 1
ATOM 2368 C C . PHE A 1 302 ? -19.161 11.600 22.197 1.00 89.25 302 PHE A C 1
ATOM 2370 O O . PHE A 1 302 ? -20.209 11.795 21.587 1.00 89.25 302 PHE A O 1
ATOM 2377 N N . SER A 1 303 ? -19.106 11.527 23.533 1.00 85.69 303 SER A N 1
ATOM 2378 C CA . SER A 1 303 ? -20.285 11.683 24.401 1.00 85.69 303 SER A CA 1
ATOM 2379 C C . SER A 1 303 ? -20.967 13.031 24.175 1.00 85.69 303 SER A C 1
ATOM 2381 O O . SER A 1 303 ? -22.157 13.063 23.882 1.00 85.69 303 SER A O 1
ATOM 2383 N N . GLU A 1 304 ? -20.209 14.132 24.187 1.00 85.88 304 GLU A N 1
ATOM 2384 C CA . GLU A 1 304 ? -20.740 15.480 23.936 1.00 85.88 304 GLU A CA 1
ATOM 2385 C C . GLU A 1 304 ? -21.467 15.577 22.583 1.00 85.88 304 GLU A C 1
ATOM 2387 O O . GLU A 1 304 ? -22.528 16.196 22.479 1.00 85.88 304 GLU A O 1
ATOM 2392 N N . LYS A 1 305 ? -20.937 14.937 21.531 1.00 83.00 305 LYS A N 1
ATOM 2393 C CA . LYS A 1 305 ? -21.582 14.887 20.205 1.00 83.00 305 LYS A CA 1
ATOM 2394 C C . LYS A 1 305 ? -22.869 14.055 20.197 1.00 83.00 305 LYS A C 1
ATOM 2396 O O . LYS A 1 305 ? -23.793 14.378 19.456 1.00 83.00 305 LYS A O 1
ATOM 2401 N N . VAL A 1 306 ? -22.936 12.988 20.991 1.00 79.50 306 VAL A N 1
ATOM 2402 C CA . VAL A 1 306 ? -24.143 12.156 21.126 1.00 79.50 306 VAL A CA 1
ATOM 2403 C C . VAL A 1 306 ? -25.232 12.891 21.915 1.00 79.50 306 VAL A C 1
ATOM 2405 O O . VAL A 1 306 ? -26.405 12.797 21.546 1.00 79.50 306 VAL A O 1
ATOM 2408 N N . ASP A 1 307 ? -24.849 13.656 22.939 1.00 70.62 307 ASP A N 1
ATOM 2409 C CA . ASP A 1 307 ? -25.764 14.413 23.802 1.00 70.62 307 ASP A CA 1
ATOM 2410 C C . ASP A 1 307 ? -26.292 15.689 23.119 1.00 70.62 307 ASP A C 1
ATOM 2412 O O . ASP A 1 307 ? -27.447 16.076 23.296 1.00 70.62 307 ASP A O 1
ATOM 2416 N N . SER A 1 308 ? -25.482 16.321 22.264 1.00 65.56 308 SER A N 1
ATOM 2417 C CA . SER A 1 308 ? -25.796 17.584 21.574 1.00 65.56 308 SER A CA 1
ATOM 2418 C C . SER A 1 308 ? -26.667 17.450 20.318 1.00 65.56 308 SER A C 1
ATOM 2420 O O . SER A 1 308 ? -26.621 18.347 19.477 1.00 65.56 308 SER A O 1
ATOM 2422 N N . LYS A 1 309 ? -27.464 16.376 20.165 1.00 54.19 309 LYS A N 1
ATOM 2423 C CA . LYS A 1 309 ? -28.316 16.072 18.988 1.00 54.19 309 LYS A CA 1
ATOM 2424 C C . LYS A 1 309 ? -29.182 17.257 18.503 1.00 54.19 309 LYS A C 1
ATOM 2426 O O . LYS A 1 309 ? -30.369 17.357 18.785 1.00 54.19 309 LYS A O 1
ATOM 2431 N N . ASN A 1 310 ? -28.540 18.117 17.720 1.00 44.50 310 ASN A N 1
ATOM 2432 C CA . ASN A 1 310 ? -29.040 19.054 16.717 1.00 44.50 310 ASN A CA 1
ATOM 2433 C C . ASN A 1 310 ? -27.929 19.427 15.703 1.00 44.50 310 ASN A C 1
ATOM 2435 O O . ASN A 1 310 ? -28.141 20.288 14.855 1.00 44.50 310 ASN A O 1
ATOM 2439 N N . GLY A 1 311 ? -26.748 18.793 15.752 1.00 37.28 311 GLY A N 1
ATOM 2440 C CA . GLY A 1 311 ? -25.624 19.102 14.863 1.00 37.28 311 GLY A CA 1
ATOM 2441 C C . GLY A 1 311 ? -24.962 17.857 14.274 1.00 37.28 311 GLY A C 1
ATOM 2442 O O . GLY A 1 311 ? -24.152 17.220 14.934 1.00 37.28 311 GLY A O 1
ATOM 2443 N N . ASN A 1 312 ? -25.315 17.536 13.027 1.00 36.06 312 ASN A N 1
ATOM 2444 C CA . ASN A 1 312 ? -24.549 16.791 12.017 1.00 36.06 312 ASN A CA 1
ATOM 2445 C C . ASN A 1 312 ? -23.400 15.881 12.506 1.00 36.06 312 ASN A C 1
ATOM 2447 O O . ASN A 1 312 ? -22.226 16.158 12.259 1.00 36.06 312 ASN A O 1
ATOM 2451 N N . LEU A 1 313 ? -23.729 14.717 13.066 1.00 43.41 313 LEU A N 1
ATOM 2452 C CA . LEU A 1 313 ? -22.906 13.533 12.817 1.00 43.41 313 LEU A CA 1
ATOM 2453 C C . LEU A 1 313 ? -23.322 13.009 11.440 1.00 43.41 313 LEU A C 1
ATOM 2455 O O . LEU A 1 313 ? -24.341 12.336 11.315 1.00 43.41 313 LEU A O 1
ATOM 2459 N N . VAL A 1 314 ? -22.573 13.378 10.397 1.00 40.44 314 VAL A N 1
ATOM 2460 C CA . VAL A 1 314 ? -22.762 12.845 9.038 1.00 40.44 314 VAL A CA 1
ATOM 2461 C C . VAL A 1 314 ? -22.271 11.396 9.027 1.00 40.44 314 VAL A C 1
ATOM 2463 O O . VAL A 1 314 ? -21.164 11.087 8.602 1.00 40.44 314 VAL A O 1
ATOM 2466 N N . LEU A 1 315 ? -23.091 10.505 9.569 1.00 46.00 315 LEU A N 1
ATOM 2467 C CA . LEU A 1 315 ? -23.018 9.064 9.385 1.00 46.00 315 LEU A CA 1
ATOM 2468 C C . LEU A 1 315 ? -24.256 8.719 8.572 1.00 46.00 315 LEU A C 1
ATOM 2470 O O . LEU A 1 315 ? -25.341 8.756 9.133 1.00 46.00 315 LEU A O 1
ATOM 2474 N N . HIS A 1 316 ? -24.067 8.501 7.265 1.00 38.47 316 HIS A N 1
ATOM 2475 C CA . HIS A 1 316 ? -25.047 8.015 6.284 1.00 38.47 316 HIS A CA 1
ATOM 2476 C C . HIS A 1 316 ? -26.517 8.394 6.549 1.00 38.47 316 HIS A C 1
ATOM 2478 O O . HIS A 1 316 ? -27.165 7.823 7.423 1.00 38.47 316 HIS A O 1
ATOM 2484 N N . ASP A 1 317 ? -27.039 9.315 5.730 1.00 35.12 317 ASP A N 1
ATOM 2485 C CA . ASP A 1 317 ? -28.446 9.727 5.651 1.00 35.12 317 ASP A CA 1
ATOM 2486 C C . ASP A 1 317 ? -29.434 8.739 6.300 1.00 35.12 317 ASP A C 1
ATOM 2488 O O . ASP A 1 317 ? -29.623 7.615 5.832 1.00 35.12 317 ASP A O 1
ATOM 2492 N N . SER A 1 318 ? -30.112 9.212 7.351 1.00 37.50 318 SER A N 1
ATOM 2493 C CA . SER A 1 318 ? -31.327 8.655 7.975 1.00 37.50 318 SER A CA 1
ATOM 2494 C C . SER A 1 318 ? -31.236 7.479 8.964 1.00 37.50 318 SER A C 1
ATOM 2496 O O . SER A 1 318 ? -32.278 7.095 9.498 1.00 37.50 318 SER A O 1
ATOM 2498 N N . ALA A 1 319 ? -30.060 6.953 9.317 1.00 41.81 319 ALA A N 1
ATOM 2499 C CA . ALA A 1 319 ? -29.979 5.913 10.352 1.00 41.81 319 ALA A CA 1
ATOM 2500 C C . ALA A 1 319 ? -29.796 6.501 11.764 1.00 41.81 319 ALA A C 1
ATOM 2502 O O . ALA A 1 319 ? -28.867 7.255 12.047 1.00 41.81 319 ALA A O 1
ATOM 2503 N N . GLU A 1 320 ? -30.687 6.131 12.682 1.00 55.94 320 GLU A N 1
ATOM 2504 C CA . GLU A 1 320 ? -30.527 6.372 14.113 1.00 55.94 320 GLU A CA 1
ATOM 2505 C C . GLU A 1 320 ? -29.137 5.882 14.574 1.00 55.94 320 GLU A C 1
ATOM 2507 O O . GLU A 1 320 ? -28.761 4.755 14.266 1.00 55.94 320 GLU A O 1
ATOM 2512 N N . ILE A 1 321 ? -28.357 6.697 15.298 1.00 61.78 321 ILE A N 1
ATOM 2513 C CA . ILE A 1 321 ? -27.024 6.282 15.777 1.00 61.78 321 ILE A CA 1
ATOM 2514 C C . ILE A 1 321 ? -27.182 5.033 16.660 1.00 61.78 321 ILE A C 1
ATOM 2516 O O . ILE A 1 321 ? -27.752 5.099 17.757 1.00 61.78 321 ILE A O 1
ATOM 2520 N N . ILE A 1 322 ? -26.688 3.891 16.176 1.00 76.56 322 ILE A N 1
ATOM 2521 C CA . ILE A 1 322 ? -26.603 2.638 16.928 1.00 76.56 322 ILE A CA 1
ATOM 2522 C C . ILE A 1 322 ? -25.186 2.551 17.490 1.00 76.56 322 ILE A C 1
ATOM 2524 O O . ILE A 1 322 ? -24.226 2.364 16.749 1.00 76.56 322 ILE A O 1
ATOM 2528 N N . ILE A 1 323 ? -25.057 2.692 18.809 1.00 85.56 323 ILE A N 1
ATOM 2529 C CA . ILE A 1 323 ? -23.771 2.524 19.490 1.00 85.56 323 ILE A CA 1
ATOM 2530 C C . ILE A 1 323 ? -23.467 1.023 19.612 1.00 85.56 323 ILE A C 1
ATOM 2532 O O . ILE A 1 323 ? -24.347 0.214 19.932 1.00 85.56 323 ILE A O 1
ATOM 2536 N N . ASN A 1 324 ? -22.217 0.648 19.352 1.00 89.56 324 ASN A N 1
ATOM 2537 C CA . ASN A 1 324 ? -21.706 -0.708 19.470 1.00 89.56 324 ASN A CA 1
ATOM 2538 C C . ASN A 1 324 ? -21.862 -1.209 20.916 1.00 89.56 324 ASN A C 1
ATOM 2540 O O . ASN A 1 324 ? -21.357 -0.608 21.868 1.00 89.56 324 ASN A O 1
ATOM 2544 N N . ARG A 1 325 ? -22.588 -2.317 21.093 1.00 88.44 325 ARG A N 1
ATOM 2545 C CA . ARG A 1 325 ? -22.964 -2.812 22.426 1.00 88.44 325 ARG A CA 1
ATOM 2546 C C . ARG A 1 325 ? -21.767 -3.414 23.146 1.00 88.44 325 ARG A C 1
ATOM 2548 O O . ARG A 1 325 ? -21.625 -3.210 24.349 1.00 88.44 325 ARG A O 1
ATOM 2555 N N . SER A 1 326 ? -20.901 -4.105 22.411 1.00 90.12 326 SER A N 1
ATOM 2556 C CA . SER A 1 326 ? -19.685 -4.707 22.957 1.00 90.12 326 SER A CA 1
ATOM 2557 C C . SER A 1 326 ? -18.712 -3.639 23.453 1.00 90.12 326 SER A C 1
ATOM 2559 O O . SER A 1 326 ? -18.173 -3.768 24.549 1.00 90.12 326 SER A O 1
ATOM 2561 N N . ALA A 1 327 ? -18.556 -2.537 22.714 1.00 91.00 327 ALA A N 1
ATOM 2562 C CA . ALA A 1 327 ? -17.750 -1.391 23.127 1.00 91.00 327 ALA A CA 1
ATOM 2563 C C . ALA A 1 327 ? -18.268 -0.751 24.427 1.00 91.00 327 ALA A C 1
ATOM 2565 O O . ALA A 1 327 ? -17.490 -0.511 25.351 1.00 91.00 327 ALA A O 1
ATOM 2566 N N . ILE A 1 328 ? -19.587 -0.535 24.541 1.00 89.19 328 ILE A N 1
ATOM 2567 C CA . ILE A 1 328 ? -20.186 -0.017 25.783 1.00 89.19 328 ILE A CA 1
ATOM 2568 C C . ILE A 1 328 ? -19.996 -1.005 26.937 1.00 89.19 328 ILE A C 1
ATOM 2570 O O . ILE A 1 328 ? -19.608 -0.602 28.032 1.00 89.19 328 ILE A O 1
ATOM 2574 N N . SER A 1 329 ? -20.249 -2.296 26.708 1.00 89.44 329 SER A N 1
ATOM 2575 C CA . SER A 1 329 ? -20.064 -3.322 27.738 1.00 89.44 329 SER A CA 1
ATOM 2576 C C . SER A 1 329 ? -18.625 -3.342 28.251 1.00 89.44 329 SER A C 1
ATOM 2578 O O . SER A 1 329 ? -18.402 -3.486 29.451 1.00 89.44 329 SER A O 1
ATOM 2580 N N . TRP A 1 330 ? -17.653 -3.173 27.355 1.00 93.88 330 TRP A N 1
ATOM 2581 C CA . TRP A 1 330 ? -16.248 -3.076 27.719 1.00 93.88 330 TRP A CA 1
ATOM 2582 C C . TRP A 1 330 ? -15.963 -1.825 28.567 1.00 93.88 330 TRP A C 1
ATOM 2584 O O . TRP A 1 330 ? -15.335 -1.947 29.618 1.00 93.88 330 TRP A O 1
ATOM 2594 N N . LEU A 1 331 ? -16.490 -0.652 28.187 1.00 90.44 331 LEU A N 1
ATOM 2595 C CA . LEU A 1 331 ? -16.328 0.591 28.958 1.00 90.44 331 LEU A CA 1
ATOM 2596 C C . LEU A 1 331 ? -16.896 0.461 30.376 1.00 90.44 331 LEU A C 1
ATOM 2598 O O . LEU A 1 331 ? -16.228 0.820 31.343 1.00 90.44 331 LEU A O 1
ATOM 2602 N N . LEU A 1 332 ? -18.110 -0.081 30.511 1.00 87.69 332 LEU A N 1
ATOM 2603 C CA . LEU A 1 332 ? -18.748 -0.294 31.813 1.00 87.69 332 LEU A CA 1
ATOM 2604 C C . LEU A 1 332 ? -17.910 -1.218 32.700 1.00 87.69 332 LEU A C 1
ATOM 2606 O O . LEU A 1 332 ? -17.665 -0.900 33.863 1.00 87.69 332 LEU A O 1
ATOM 2610 N N . ASN A 1 333 ? -17.422 -2.329 32.143 1.00 89.50 333 ASN A N 1
ATOM 2611 C CA . ASN A 1 333 ? -16.564 -3.260 32.872 1.00 89.50 333 ASN A CA 1
ATOM 2612 C C . ASN A 1 333 ? -15.255 -2.598 33.313 1.00 89.50 333 ASN A C 1
ATOM 2614 O O . ASN A 1 333 ? -14.857 -2.760 34.465 1.00 89.50 333 ASN A O 1
ATOM 2618 N N . TYR A 1 334 ? -14.630 -1.810 32.435 1.00 88.50 334 TYR A N 1
ATOM 2619 C CA . TYR A 1 334 ? -13.407 -1.077 32.743 1.00 88.50 334 TYR A CA 1
ATOM 2620 C C . TYR A 1 334 ? -13.608 -0.076 33.893 1.00 88.50 334 TYR A C 1
ATOM 2622 O O . TYR A 1 334 ? -12.851 -0.068 34.863 1.00 88.50 334 TYR A O 1
ATOM 2630 N N . PHE A 1 335 ? -14.658 0.748 33.850 1.00 84.38 335 PHE A N 1
ATOM 2631 C CA . PHE A 1 335 ? -14.913 1.709 34.929 1.00 84.38 335 PHE A CA 1
ATOM 2632 C C . PHE A 1 335 ? -15.277 1.029 36.254 1.00 84.38 335 PHE A C 1
ATOM 2634 O O . PHE A 1 335 ? -14.839 1.494 37.308 1.00 84.38 335 PHE A O 1
ATOM 2641 N N . ASN A 1 336 ? -16.009 -0.089 36.207 1.00 83.94 336 ASN A N 1
ATOM 2642 C CA . ASN A 1 336 ? -16.347 -0.875 37.395 1.00 83.94 336 ASN A CA 1
ATOM 2643 C C . ASN A 1 336 ? -15.106 -1.490 38.056 1.00 83.94 336 ASN A C 1
ATOM 2645 O O . ASN A 1 336 ? -15.035 -1.540 39.282 1.00 83.94 336 ASN A O 1
ATOM 2649 N N . SER A 1 337 ? -14.113 -1.930 37.275 1.00 81.75 337 SER A N 1
ATOM 2650 C CA . SER A 1 337 ? -12.879 -2.505 37.823 1.00 81.75 337 SER A CA 1
ATOM 2651 C C . SER A 1 337 ? -11.904 -1.464 38.382 1.00 81.75 337 SER A C 1
ATOM 2653 O O . SER A 1 337 ? -11.126 -1.794 39.273 1.00 81.75 337 SER A O 1
ATOM 2655 N N . TYR A 1 338 ? -11.933 -0.222 37.882 1.00 70.50 338 TYR A N 1
ATOM 2656 C CA . TYR A 1 338 ? -10.971 0.831 38.248 1.00 70.50 338 TYR A CA 1
ATOM 2657 C C . TYR A 1 338 ? -11.551 1.967 39.117 1.00 70.50 338 TYR A C 1
ATOM 2659 O O . TYR A 1 338 ? -10.839 2.917 39.429 1.00 70.50 338 TYR A O 1
ATOM 2667 N N . GLY A 1 339 ? -12.817 1.884 39.546 1.00 55.16 339 GLY A N 1
ATOM 2668 C CA . GLY A 1 339 ? -13.394 2.764 40.577 1.00 55.16 339 GLY A CA 1
ATOM 2669 C C . GLY A 1 339 ? -13.630 4.234 40.183 1.00 55.16 339 GLY A C 1
ATOM 2670 O O . GLY A 1 339 ? -13.840 5.063 41.062 1.00 55.16 339 GLY A O 1
ATOM 2671 N N . SER A 1 340 ? -13.614 4.573 38.889 1.00 54.69 340 SER A N 1
ATOM 2672 C CA . SER A 1 340 ? -13.665 5.960 38.375 1.00 54.69 340 SER A CA 1
ATOM 2673 C C . SER A 1 340 ? -15.001 6.341 37.692 1.00 54.69 340 SER A C 1
ATOM 2675 O O . SER A 1 340 ? -15.022 7.195 36.805 1.00 54.69 340 SER A O 1
ATOM 2677 N N . GLY A 1 341 ? -16.121 5.691 38.025 1.00 48.28 341 GLY A N 1
ATOM 2678 C CA . GLY A 1 341 ? -17.352 5.759 37.222 1.00 48.28 341 GLY A CA 1
ATOM 2679 C C . GLY A 1 341 ? -18.552 6.429 37.886 1.00 48.28 341 GLY A C 1
ATOM 2680 O O . GLY A 1 341 ? -19.452 5.718 38.326 1.00 48.28 341 GLY A O 1
ATOM 2681 N N . THR A 1 342 ? -18.640 7.762 37.863 1.00 49.06 342 THR A N 1
ATOM 2682 C CA . THR A 1 342 ? -19.936 8.450 38.066 1.00 49.06 342 THR A CA 1
ATOM 2683 C C . THR A 1 342 ? -20.368 9.307 36.879 1.00 49.06 342 THR A C 1
ATOM 2685 O O . THR A 1 342 ? -21.541 9.258 36.518 1.00 49.06 342 THR A O 1
ATOM 2688 N N . ASP A 1 343 ? -19.457 10.001 36.190 1.00 50.69 343 ASP A N 1
ATOM 2689 C CA . ASP A 1 343 ? -19.884 11.018 35.207 1.00 50.69 343 ASP A CA 1
ATOM 2690 C C . ASP A 1 343 ? -19.942 10.486 33.762 1.00 50.69 343 ASP A C 1
ATOM 2692 O O . ASP A 1 343 ? -20.872 10.785 33.022 1.00 50.69 343 ASP A O 1
ATOM 2696 N N . ILE A 1 344 ? -19.011 9.613 33.360 1.00 50.31 344 ILE A N 1
ATOM 2697 C CA . ILE A 1 344 ? -19.022 9.008 32.011 1.00 50.31 344 ILE A CA 1
ATOM 2698 C C . ILE A 1 344 ? -19.991 7.815 31.953 1.00 50.31 344 ILE A C 1
ATOM 2700 O O . ILE A 1 344 ? -20.721 7.638 30.977 1.00 50.31 344 ILE A O 1
ATOM 2704 N N . SER A 1 345 ? -20.046 7.000 33.013 1.00 47.34 345 SER A N 1
ATOM 2705 C CA . SER A 1 345 ? -20.947 5.840 33.083 1.00 47.34 345 SER A CA 1
ATOM 2706 C C . SER A 1 345 ? -22.421 6.253 33.107 1.00 47.34 345 SER A C 1
ATOM 2708 O O . SER A 1 345 ? -23.246 5.556 32.514 1.00 47.34 345 SER A O 1
ATOM 2710 N N . SER A 1 346 ? -22.762 7.388 33.731 1.00 48.78 346 SER A N 1
ATOM 2711 C CA . SER A 1 346 ? -24.133 7.906 33.774 1.00 48.78 346 SER A CA 1
ATOM 2712 C C . SER A 1 346 ? -24.606 8.386 32.398 1.00 48.78 346 SER A C 1
ATOM 2714 O O . SER A 1 346 ? -25.686 7.974 31.979 1.00 48.78 346 SER A O 1
ATOM 2716 N N . ASN A 1 347 ? -23.785 9.111 31.630 1.00 49.09 347 ASN A N 1
ATOM 2717 C CA . ASN A 1 347 ? -24.143 9.558 30.272 1.00 49.09 347 ASN A CA 1
ATOM 2718 C C . ASN A 1 347 ? -24.362 8.385 29.293 1.00 49.09 347 ASN A C 1
ATOM 2720 O O . ASN A 1 347 ? -25.361 8.336 28.566 1.00 49.09 347 ASN A O 1
ATOM 2724 N N . PHE A 1 348 ? -23.498 7.361 29.326 1.00 46.59 348 PHE A N 1
ATOM 2725 C CA . PHE A 1 348 ? -23.685 6.161 28.495 1.00 46.59 348 PHE A CA 1
ATOM 2726 C C . PHE A 1 348 ? -24.852 5.274 28.962 1.00 46.59 348 PHE A C 1
ATOM 2728 O O . PHE A 1 348 ? -25.505 4.635 28.136 1.00 46.59 348 PHE A O 1
ATOM 2735 N N . SER A 1 349 ? -25.168 5.263 30.260 1.00 45.94 349 SER A N 1
ATOM 2736 C CA . SER A 1 349 ? -26.325 4.528 30.795 1.00 45.94 349 SER A CA 1
ATOM 2737 C C . SER A 1 349 ? -27.656 5.220 30.469 1.00 45.94 349 SER A C 1
ATOM 2739 O O . SER A 1 349 ? -28.634 4.545 30.145 1.00 45.94 349 SER A O 1
ATOM 2741 N N . ILE A 1 350 ? -27.700 6.558 30.493 1.00 42.38 350 ILE A N 1
ATOM 2742 C CA . ILE A 1 350 ? -28.901 7.356 30.194 1.00 42.38 350 ILE A CA 1
ATOM 2743 C C . ILE A 1 350 ? -29.278 7.252 28.709 1.00 42.38 350 ILE A C 1
ATOM 2745 O O . ILE A 1 350 ? -30.450 7.035 28.392 1.00 42.38 350 ILE A O 1
ATOM 2749 N N . SER A 1 351 ? -28.304 7.295 27.792 1.00 40.78 351 SER A N 1
ATOM 2750 C CA . SER A 1 351 ? -28.579 7.120 26.354 1.00 40.78 351 SER A CA 1
ATOM 2751 C C . SER A 1 351 ? -29.109 5.719 26.000 1.00 40.78 351 SER A C 1
ATOM 2753 O O . SER A 1 351 ? -29.890 5.578 25.056 1.00 40.78 351 SER A O 1
ATOM 2755 N N . MET A 1 352 ? -28.763 4.687 26.785 1.00 38.16 352 MET A N 1
ATOM 2756 C CA . MET A 1 352 ? -29.317 3.334 26.645 1.00 38.16 352 MET A CA 1
ATOM 2757 C C . MET A 1 352 ? -30.724 3.195 27.257 1.00 38.16 352 MET A C 1
ATOM 2759 O O . MET A 1 352 ? -31.550 2.442 26.734 1.00 38.16 352 MET A O 1
ATOM 2763 N N . LEU A 1 353 ? -31.020 3.921 28.342 1.00 30.39 353 LEU A N 1
ATOM 2764 C CA . LEU A 1 353 ? -32.316 3.873 29.032 1.00 30.39 353 LEU A CA 1
ATOM 2765 C C . LEU A 1 353 ? -33.424 4.629 28.288 1.00 30.39 353 LEU A C 1
ATOM 2767 O O . LEU A 1 353 ? -34.564 4.163 28.288 1.00 30.39 353 LEU A O 1
ATOM 2771 N N . CYS A 1 354 ? -33.101 5.700 27.557 1.00 31.31 354 CYS A N 1
ATOM 2772 C CA . CYS A 1 354 ? -34.077 6.393 26.705 1.00 31.31 354 CYS A CA 1
ATOM 2773 C C . CYS A 1 354 ? -34.587 5.550 25.518 1.00 31.31 354 CYS A C 1
ATOM 2775 O O . CYS A 1 354 ? -35.567 5.937 24.891 1.00 31.31 354 CYS A O 1
ATOM 2777 N N . LYS A 1 355 ? -33.986 4.385 25.221 1.00 38.06 355 LYS A N 1
ATOM 2778 C CA . LYS A 1 355 ? -34.442 3.464 24.158 1.00 38.06 355 LYS A CA 1
ATOM 2779 C C . LYS A 1 355 ? -35.209 2.230 24.651 1.00 38.06 355 LYS A C 1
ATOM 2781 O O . LYS A 1 355 ? -35.599 1.401 23.838 1.00 38.06 355 LYS A O 1
ATOM 2786 N N . LYS A 1 356 ? -35.446 2.084 25.961 1.00 27.67 356 LYS A N 1
ATOM 2787 C CA . LYS A 1 356 ? -36.386 1.074 26.497 1.00 27.67 356 LYS A CA 1
ATOM 2788 C C . LYS A 1 356 ? -37.777 1.636 26.810 1.00 27.67 356 LYS A C 1
ATOM 2790 O O . LYS A 1 356 ? -38.645 0.882 27.238 1.00 27.67 356 LYS A O 1
ATOM 2795 N N . ALA A 1 357 ? -37.984 2.931 26.581 1.00 26.78 357 ALA A N 1
ATOM 2796 C CA . ALA A 1 357 ? -39.252 3.623 26.768 1.00 26.78 357 ALA A CA 1
ATOM 2797 C C . ALA A 1 357 ? -39.688 4.329 25.471 1.00 26.78 357 ALA A C 1
ATOM 2799 O O . ALA A 1 357 ? -39.920 5.533 25.477 1.00 26.78 357 ALA A O 1
ATOM 2800 N N . MET A 1 358 ? -39.760 3.588 24.360 1.00 27.78 358 MET A N 1
ATOM 2801 C CA . MET A 1 358 ? -40.624 3.905 23.215 1.00 27.78 358 MET A CA 1
ATOM 2802 C C . MET A 1 358 ? -40.896 2.659 22.383 1.00 27.78 358 MET A C 1
ATOM 2804 O O . MET A 1 358 ? -39.912 1.970 22.030 1.00 27.78 358 MET A O 1
#

pLDDT: mean 79.9, std 19.36, range [26.78, 96.94]

Secondary structure (DSSP, 8-state):
-HHHHHHHHHTT--HHHHHHHHHHHHHHHHHHTTSSSS-----------SSTTHHHHHHHHHHHHHHHTS----S---S--HHHHHHHHHHHHHHHHHHHHHHHHHHHHH-SSSHHHHHHHHHHHHHHHHHH-GGGHHHHHHHHHHH-HHHHTT-HHHHHHHHHH--HHHHHHHHHHHHTTS--SS-S-HHHHHHHHHHHTTS-HHHHHHHHHHHHHHHTT-SS-HHHHHHHHHTSSS--HHHHHHHHHHHHHHHHHS---HHHHHHHHT----S-TTHHHHHHHHHHHHHHHHHHHHHHHHHHHHHT-SS---SSTT------HHHHHHHHHHHHHHT--SHHHHHHHHHHHTTS--

Nearest PDB structures (foldseek):
  7bv7-assembly1_B  TM=5.530E-01  e=4.216E-07  Homo sapiens
  8hpp-assembly1_A  TM=4.954E-01  e=1.823E-07  Homo sapiens
  7bv7-assembly1_A  TM=5.491E-01  e=6.686E-07  Homo sapiens
  8hpp-assembly1_B  TM=4.814E-01  e=2.558E-06  Homo sapiens
  6wlg-assembly1_B-2  TM=4.250E-01  e=4.412E-06  Homo sapiens

Sequence (358 aa):
MLEMLLSWSRNGFPVGARLLSYASRLAYEARMVGCVGDIMVDNYSVASSDSGMRLLQSHVNGYFRFLNGRTKYHETIESSSRVEKELASKLVDNAFAAYKCFLMYSSTALFKGAEKSMLKLLFSDITSCSDWESKRLKCIFCCVYRHFSDLCIGEEGIMKLLLGRLDHSALVNMQMEIGLKNISIFGENTETIFHLIKSSLNWGCVEQHKFWGLIRSELSGSKVQVEKVILEFFYLNKLDENVSAIAVEGLLVLSNCCPPTPELVAAIMVLPNNVFQDFAPAVLTKWVVSNASMLFDSLAKFSEKVDSKNGNLVLHDSAEIIINRSAISWLLNYFNSYGSGTDISSNFSISMLCKKAM

Solvent-accessible surface area (backbone atoms only — not comparable to full-atom values): 20417 Å² total; per-residue (Å²): 109,69,68,57,51,49,50,42,38,76,71,72,43,68,49,64,23,52,47,50,51,50,27,33,48,37,44,49,43,32,39,76,72,58,37,49,69,82,88,75,84,68,86,64,84,68,73,88,72,86,74,85,60,52,64,51,51,48,52,53,52,48,51,50,46,66,76,64,58,86,69,88,78,78,97,69,97,72,77,89,50,76,67,56,26,54,51,49,43,51,50,32,54,49,38,47,50,52,44,52,51,50,40,55,53,47,15,63,72,75,35,101,46,73,62,80,34,32,46,50,50,51,51,51,21,52,52,54,36,52,77,73,40,68,94,48,43,60,49,42,53,53,46,43,33,54,78,37,38,95,67,44,43,51,37,64,70,64,50,51,52,50,56,73,70,49,54,71,70,51,47,53,52,48,28,49,38,27,58,72,64,68,34,48,60,53,67,70,50,53,68,51,43,41,50,48,58,63,56,40,53,78,49,56,72,70,46,39,56,52,48,45,51,44,50,40,31,51,55,52,90,44,92,50,59,60,36,56,46,52,46,59,58,68,66,42,86,78,79,48,69,80,61,39,45,66,57,51,52,40,50,50,56,41,54,67,64,45,77,54,40,48,65,42,43,45,36,48,41,48,36,70,80,58,96,66,44,61,53,42,34,52,48,52,56,50,37,50,75,77,39,39,67,52,36,52,56,18,50,51,57,40,50,54,56,66,71,54,79,84,65,86,77,89,60,65,94,89,58,78,90,55,66,20,61,50,37,51,53,43,52,54,52,51,31,68,76,67,74,73,60,64,71,67,54,47,56,61,49,49,67,57,53,67,65,78,72,118

Mean predicted aligned error: 10.97 Å